Protein AF-A0A2V6PED9-F1 (afdb_monomer)

Structure (mmCIF, N/CA/C/O backbone):
data_AF-A0A2V6PED9-F1
#
_entry.id   AF-A0A2V6PED9-F1
#
loop_
_atom_site.group_PDB
_atom_site.id
_atom_site.type_symbol
_atom_site.label_atom_id
_atom_site.label_alt_id
_atom_site.label_comp_id
_atom_site.label_asym_id
_atom_site.label_entity_id
_atom_site.label_seq_id
_atom_site.pdbx_PDB_ins_code
_atom_site.Cartn_x
_atom_site.Cartn_y
_atom_site.Cartn_z
_atom_site.occupancy
_atom_site.B_iso_or_equiv
_atom_site.auth_seq_id
_atom_site.auth_comp_id
_atom_site.auth_asym_id
_atom_site.auth_atom_id
_atom_site.pdbx_PDB_model_num
ATOM 1 N N . GLY A 1 1 ? 6.987 4.899 0.260 1.00 88.75 1 GLY A N 1
ATOM 2 C CA . GLY A 1 1 ? 7.941 5.580 -0.628 1.00 88.75 1 GLY A CA 1
ATOM 3 C C . GLY A 1 1 ? 7.715 5.136 -2.055 1.00 88.75 1 GLY A C 1
ATOM 4 O O . GLY A 1 1 ? 7.189 4.051 -2.271 1.00 88.75 1 GLY A O 1
ATOM 5 N N . ALA A 1 2 ? 8.083 5.981 -3.008 1.00 95.75 2 ALA A N 1
ATOM 6 C CA . ALA A 1 2 ? 8.085 5.680 -4.433 1.00 95.75 2 ALA A CA 1
ATOM 7 C C . ALA A 1 2 ? 9.469 5.982 -5.006 1.00 95.75 2 ALA A C 1
ATOM 9 O O . ALA A 1 2 ? 10.040 7.041 -4.734 1.00 95.75 2 ALA A O 1
ATOM 10 N N . GLU A 1 3 ? 9.986 5.060 -5.799 1.00 98.38 3 GLU A N 1
ATOM 11 C CA . GLU A 1 3 ? 11.258 5.159 -6.501 1.00 98.38 3 GLU A CA 1
ATOM 12 C C . GLU A 1 3 ? 11.003 4.928 -7.986 1.00 98.38 3 GLU A C 1
ATOM 14 O O . GLU A 1 3 ? 10.316 3.978 -8.352 1.00 98.38 3 GLU A O 1
ATOM 19 N N . PHE A 1 4 ? 11.548 5.795 -8.831 1.00 98.38 4 PHE A N 1
ATOM 20 C CA . PHE A 1 4 ? 11.408 5.732 -10.282 1.00 98.38 4 PHE A CA 1
ATOM 21 C C . PHE A 1 4 ? 12.776 5.608 -10.934 1.00 98.38 4 PHE A C 1
ATOM 23 O O . PHE A 1 4 ? 13.740 6.236 -10.487 1.00 98.38 4 PHE A O 1
ATOM 30 N N . TYR A 1 5 ? 12.853 4.830 -12.006 1.00 98.44 5 TYR A N 1
ATOM 31 C CA . TYR A 1 5 ? 14.090 4.455 -12.675 1.00 98.44 5 TYR A CA 1
ATOM 32 C C . TYR A 1 5 ? 13.932 4.686 -14.172 1.00 98.44 5 TYR A C 1
ATOM 34 O O . TYR A 1 5 ? 13.102 4.043 -14.806 1.00 98.44 5 TYR A O 1
ATOM 42 N N . ASN A 1 6 ? 14.737 5.577 -14.741 1.00 97.56 6 ASN A N 1
ATOM 43 C CA . ASN A 1 6 ? 14.907 5.638 -16.187 1.00 97.56 6 ASN A CA 1
ATOM 44 C C . ASN A 1 6 ? 15.756 4.449 -16.646 1.00 97.56 6 ASN A C 1
ATOM 46 O O . ASN A 1 6 ? 16.820 4.196 -16.072 1.00 97.56 6 ASN A O 1
ATOM 50 N N . LEU A 1 7 ? 15.324 3.753 -17.695 1.00 97.88 7 LEU A N 1
ATOM 51 C CA . LEU A 1 7 ? 16.054 2.630 -18.271 1.00 97.88 7 LEU A CA 1
ATOM 52 C C . LEU A 1 7 ? 16.614 3.023 -19.641 1.00 97.88 7 LEU A C 1
ATOM 54 O O . LEU A 1 7 ? 16.045 3.800 -20.409 1.00 97.88 7 LEU A O 1
ATOM 58 N N . ASN A 1 8 ? 17.780 2.472 -19.962 1.00 96.62 8 ASN A N 1
ATOM 59 C CA . ASN A 1 8 ? 18.420 2.609 -21.273 1.00 96.62 8 ASN A CA 1
ATOM 60 C C . ASN A 1 8 ? 18.250 1.350 -22.141 1.00 96.62 8 ASN A C 1
ATOM 62 O O . ASN A 1 8 ? 18.868 1.242 -23.201 1.00 96.62 8 ASN A O 1
ATOM 66 N N . PHE A 1 9 ? 17.404 0.421 -21.703 1.00 97.38 9 PHE A N 1
ATOM 67 C CA . PHE A 1 9 ? 17.041 -0.815 -22.385 1.00 97.38 9 PHE A CA 1
ATOM 68 C C . PHE A 1 9 ? 15.525 -1.028 -22.294 1.00 97.38 9 PHE A C 1
ATOM 70 O O . PHE A 1 9 ? 14.852 -0.361 -21.512 1.00 97.38 9 PHE A O 1
ATOM 77 N N . GLY A 1 10 ? 14.996 -1.926 -23.124 1.00 96.94 10 GLY A N 1
ATOM 78 C CA . GLY A 1 10 ? 13.592 -2.327 -23.082 1.00 96.94 10 GLY A CA 1
ATOM 79 C C . GLY A 1 10 ? 13.408 -3.584 -22.230 1.00 96.94 10 GLY A C 1
ATOM 80 O O . GLY A 1 10 ? 13.786 -4.656 -22.711 1.00 96.94 10 GLY A O 1
ATOM 81 N N . PRO A 1 11 ? 12.908 -3.487 -20.984 1.00 97.12 11 PRO A N 1
ATOM 82 C CA . PRO A 1 11 ? 12.642 -4.661 -20.152 1.00 97.12 11 PRO A CA 1
ATOM 83 C C . PRO A 1 11 ? 11.571 -5.552 -20.793 1.00 97.12 11 PRO A C 1
ATOM 85 O O . PRO A 1 11 ? 10.556 -5.070 -21.292 1.00 97.12 11 PRO A O 1
ATOM 88 N N . SER A 1 12 ? 11.798 -6.864 -20.789 1.00 96.94 12 SER A N 1
ATOM 89 C CA . SER A 1 12 ? 10.797 -7.860 -21.204 1.00 96.94 12 SER A CA 1
ATOM 90 C C . SER A 1 12 ? 10.162 -8.566 -20.004 1.00 96.94 12 SER A C 1
ATOM 92 O O . SER A 1 12 ? 9.104 -9.176 -20.132 1.00 96.94 12 SER A O 1
ATOM 94 N N . VAL A 1 13 ? 10.806 -8.488 -18.839 1.00 97.75 13 VAL A N 1
ATOM 95 C CA . VAL A 1 13 ? 10.329 -9.027 -17.565 1.00 97.75 13 VAL A CA 1
ATOM 96 C C . VAL A 1 13 ? 10.862 -8.173 -16.412 1.00 97.75 13 VAL A C 1
ATOM 98 O O . VAL A 1 13 ? 11.945 -7.597 -16.499 1.00 97.75 13 VAL A O 1
ATOM 101 N N . LEU A 1 14 ? 10.148 -8.124 -15.283 1.00 96.75 14 LEU A N 1
ATOM 102 C CA . LEU A 1 14 ? 10.560 -7.353 -14.102 1.00 96.75 14 LEU A CA 1
ATOM 103 C C . LEU A 1 14 ? 11.926 -7.771 -13.533 1.00 96.75 14 LEU A C 1
ATOM 105 O O . LEU A 1 14 ? 12.573 -6.980 -12.851 1.00 96.75 14 LEU A O 1
ATOM 109 N N . ALA A 1 15 ? 12.372 -8.995 -13.823 1.00 96.50 15 ALA A N 1
ATOM 110 C CA . ALA A 1 15 ? 13.691 -9.497 -13.450 1.00 96.50 15 ALA A CA 1
ATOM 111 C C . ALA A 1 15 ? 14.847 -8.825 -14.219 1.00 96.50 15 ALA A C 1
ATOM 113 O O . ALA A 1 15 ? 15.986 -8.910 -13.765 1.00 96.50 15 ALA A O 1
ATOM 114 N N . ASP A 1 16 ? 14.571 -8.143 -15.337 1.00 97.81 16 ASP A N 1
ATOM 115 C CA . ASP A 1 16 ? 15.578 -7.384 -16.090 1.00 97.81 16 ASP A CA 1
ATOM 116 C C . ASP A 1 16 ? 15.972 -6.078 -15.373 1.00 97.81 16 ASP A C 1
ATOM 118 O O . ASP A 1 16 ? 17.020 -5.496 -15.655 1.00 97.81 16 ASP A O 1
ATOM 122 N N . VAL A 1 17 ? 15.130 -5.592 -14.454 1.00 98.25 17 VAL A N 1
ATOM 123 C CA . VAL A 1 17 ? 15.307 -4.307 -13.771 1.00 98.25 17 VAL A CA 1
ATOM 124 C C . VAL A 1 17 ? 16.097 -4.481 -12.472 1.00 98.25 17 VAL A C 1
ATOM 126 O O . VAL A 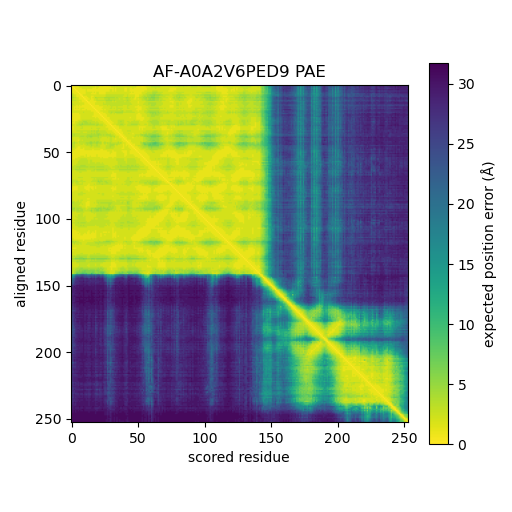1 17 ? 15.673 -5.174 -11.546 1.00 98.25 17 VAL A O 1
ATOM 129 N N . ASP A 1 18 ? 17.220 -3.770 -12.354 1.00 97.38 18 ASP A N 1
ATOM 130 C CA . ASP A 1 18 ? 17.993 -3.691 -11.112 1.00 97.38 18 ASP A CA 1
ATOM 131 C C . ASP A 1 18 ? 17.413 -2.638 -10.151 1.00 97.38 18 ASP A C 1
ATOM 133 O O . ASP A 1 18 ? 17.780 -1.463 -10.169 1.00 97.38 18 ASP A O 1
ATOM 137 N N . PHE A 1 19 ? 16.527 -3.076 -9.255 1.00 96.50 19 PHE A N 1
ATOM 138 C CA . PHE A 1 19 ? 15.965 -2.233 -8.191 1.00 96.50 19 PHE A CA 1
ATOM 139 C C . PHE A 1 19 ? 16.945 -1.922 -7.042 1.00 96.50 19 PHE A C 1
ATOM 141 O O . PHE A 1 19 ? 16.560 -1.254 -6.079 1.00 96.50 19 PHE A O 1
ATOM 148 N N . THR A 1 20 ? 18.192 -2.404 -7.104 1.00 96.25 20 THR A N 1
ATOM 149 C CA . THR A 1 20 ? 19.260 -2.033 -6.158 1.00 96.25 20 THR A CA 1
ATOM 150 C C . THR A 1 20 ? 20.092 -0.846 -6.644 1.00 96.25 20 THR A C 1
ATOM 152 O O . THR A 1 20 ? 20.792 -0.222 -5.843 1.00 96.25 20 THR A O 1
ATOM 155 N N . ALA A 1 21 ? 19.974 -0.487 -7.927 1.00 95.62 21 ALA A N 1
ATOM 156 C CA . ALA A 1 21 ? 20.564 0.722 -8.478 1.00 95.62 21 ALA A CA 1
ATOM 157 C C . ALA A 1 21 ? 19.976 1.988 -7.828 1.00 95.62 21 ALA A C 1
ATOM 159 O O . ALA A 1 21 ? 18.879 1.985 -7.264 1.00 95.62 21 ALA A O 1
ATOM 160 N N . ALA A 1 22 ? 20.702 3.103 -7.927 1.00 97.44 22 ALA A N 1
ATOM 161 C CA . ALA A 1 22 ? 20.193 4.387 -7.459 1.00 97.44 22 ALA A CA 1
ATOM 162 C C . ALA A 1 22 ? 18.975 4.817 -8.307 1.00 97.44 22 ALA A C 1
ATOM 164 O O . ALA A 1 22 ? 19.090 4.875 -9.536 1.00 97.44 22 ALA A O 1
ATOM 165 N N . PRO A 1 23 ? 17.822 5.139 -7.692 1.00 97.94 23 PRO A N 1
ATOM 166 C CA . PRO A 1 23 ? 16.657 5.606 -8.430 1.00 97.94 23 PRO A CA 1
ATOM 167 C C . PRO A 1 23 ? 16.910 6.983 -9.051 1.00 97.94 23 PRO A C 1
ATOM 169 O O . PRO A 1 23 ? 17.630 7.820 -8.508 1.00 97.94 23 PRO A O 1
ATOM 172 N N . THR A 1 24 ? 16.267 7.237 -10.189 1.00 97.88 24 THR A N 1
ATOM 173 C CA . THR A 1 24 ? 16.253 8.550 -10.851 1.00 97.88 24 THR A CA 1
ATOM 174 C C . THR A 1 24 ? 15.488 9.585 -10.025 1.00 97.88 24 THR A C 1
ATOM 176 O O . THR A 1 24 ? 15.891 10.744 -9.956 1.00 97.88 24 THR A O 1
ATOM 179 N N . LEU A 1 25 ? 14.392 9.170 -9.385 1.00 96.88 25 LEU A N 1
ATOM 180 C CA . LEU A 1 25 ? 13.605 10.002 -8.478 1.00 96.88 25 LEU A CA 1
ATOM 181 C C . LEU A 1 25 ? 13.126 9.165 -7.294 1.00 96.88 25 LEU A C 1
ATOM 183 O O . LEU A 1 25 ? 1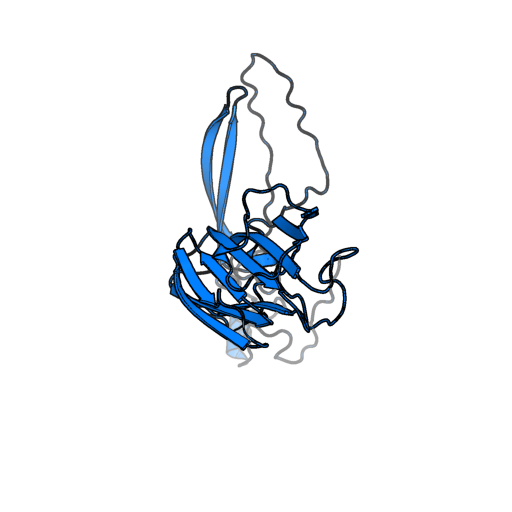2.541 8.103 -7.484 1.00 96.88 25 LEU A O 1
ATOM 187 N N . THR A 1 26 ? 13.291 9.693 -6.085 1.00 94.25 26 THR A N 1
ATOM 188 C CA . THR A 1 26 ? 12.640 9.178 -4.876 1.00 94.25 26 THR A CA 1
ATOM 189 C C . THR A 1 26 ? 11.663 10.220 -4.355 1.00 94.25 26 THR A C 1
ATOM 191 O O . THR A 1 26 ? 12.007 11.392 -4.208 1.00 94.25 26 THR A O 1
ATOM 194 N N . THR A 1 27 ? 10.435 9.803 -4.070 1.00 90.75 27 THR A N 1
ATOM 195 C CA . THR A 1 27 ? 9.375 10.668 -3.544 1.00 90.75 27 THR A CA 1
ATOM 196 C C . THR A 1 27 ? 8.382 9.856 -2.709 1.00 90.75 27 THR A C 1
ATOM 198 O O . THR A 1 27 ? 8.598 8.679 -2.413 1.00 90.75 27 THR A O 1
ATOM 201 N N . ASN A 1 28 ? 7.277 10.477 -2.308 1.00 85.62 28 ASN A N 1
ATOM 202 C CA . ASN A 1 28 ? 6.145 9.808 -1.688 1.00 85.62 28 ASN A CA 1
ATOM 203 C C . ASN A 1 28 ? 4.898 9.977 -2.550 1.00 85.62 28 ASN A C 1
ATOM 205 O O . ASN A 1 28 ? 4.636 11.055 -3.079 1.00 85.62 28 ASN A O 1
ATOM 209 N N . VAL A 1 29 ? 4.111 8.909 -2.638 1.00 85.62 29 VAL A N 1
ATOM 210 C CA . VAL A 1 29 ? 2.783 8.920 -3.249 1.00 85.62 29 VAL A CA 1
ATOM 211 C C . VAL A 1 29 ? 1.783 8.392 -2.236 1.00 85.62 29 VAL A C 1
ATOM 213 O O . VAL A 1 29 ? 2.096 7.488 -1.464 1.00 85.62 29 VAL A O 1
ATOM 216 N N . ALA A 1 30 ? 0.600 8.999 -2.206 1.00 79.56 30 ALA A N 1
ATOM 217 C CA . ALA A 1 30 ? -0.439 8.635 -1.249 1.00 79.56 30 ALA A CA 1
ATOM 218 C C . ALA A 1 30 ? -1.192 7.366 -1.677 1.00 79.56 30 ALA A C 1
ATOM 220 O O . ALA A 1 30 ? -1.639 6.599 -0.835 1.00 79.56 30 ALA A O 1
ATOM 221 N N . VAL A 1 31 ? -1.329 7.153 -2.986 1.00 87.12 31 VA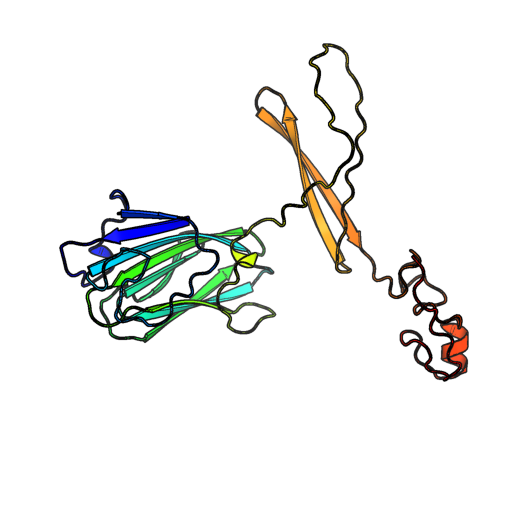L A N 1
ATOM 222 C CA . VAL A 1 31 ? -2.007 6.005 -3.596 1.00 87.12 31 VAL A CA 1
ATOM 223 C C . VAL A 1 31 ? -1.252 5.579 -4.850 1.00 87.12 31 VAL A C 1
ATOM 225 O O . VAL A 1 31 ? -0.607 6.408 -5.494 1.00 87.12 31 VAL A O 1
ATOM 228 N N . ILE A 1 32 ? -1.364 4.305 -5.220 1.00 96.56 32 ILE A N 1
ATOM 229 C CA . ILE A 1 32 ? -0.828 3.776 -6.481 1.00 96.56 32 ILE A CA 1
ATOM 230 C C . ILE A 1 32 ? -1.982 3.749 -7.485 1.00 96.56 32 ILE A C 1
ATOM 232 O O . ILE A 1 32 ? -2.636 2.730 -7.694 1.00 96.56 32 ILE A O 1
ATOM 236 N N . ASN A 1 33 ? -2.289 4.933 -8.011 1.00 96.00 33 ASN A N 1
ATOM 237 C CA . ASN A 1 33 ? -3.350 5.175 -8.983 1.00 96.00 33 ASN A CA 1
ATOM 238 C C . ASN A 1 33 ? -2.797 6.063 -10.100 1.00 96.00 33 ASN A C 1
ATOM 240 O O . ASN A 1 33 ? -3.048 7.268 -10.129 1.00 96.00 33 ASN A O 1
ATOM 244 N N . PHE A 1 34 ? -1.979 5.464 -10.961 1.00 96.00 34 PHE A N 1
ATOM 245 C CA . PHE A 1 34 ? -1.391 6.100 -12.131 1.00 96.00 34 PHE A CA 1
ATOM 246 C C . PHE A 1 34 ? -2.242 5.723 -13.346 1.00 96.00 34 PHE A C 1
ATOM 248 O O . PHE A 1 34 ? -2.093 4.613 -13.862 1.00 96.00 34 PHE A O 1
ATOM 255 N N . PRO A 1 35 ? -3.190 6.584 -13.765 1.00 94.44 35 PRO A N 1
ATOM 256 C CA . PRO A 1 35 ? -4.064 6.287 -14.893 1.00 94.44 35 PRO A CA 1
ATOM 257 C C . PRO A 1 35 ? -3.274 6.231 -16.204 1.00 94.44 35 PRO A C 1
ATOM 259 O O . PRO A 1 35 ? -2.168 6.762 -16.296 1.00 94.44 35 PRO A O 1
ATOM 262 N N . ARG A 1 36 ? -3.894 5.629 -17.226 1.00 96.31 36 ARG A N 1
ATOM 263 C CA . ARG A 1 36 ? -3.312 5.471 -18.562 1.00 96.31 36 ARG A CA 1
ATOM 264 C C . ARG A 1 36 ? -2.772 6.794 -19.107 1.00 96.31 36 ARG A C 1
ATOM 266 O O . ARG A 1 36 ? -3.495 7.792 -19.134 1.00 96.31 36 ARG A O 1
ATOM 273 N N . THR A 1 37 ? -1.533 6.778 -19.581 1.00 95.62 37 THR A N 1
ATOM 274 C CA . THR A 1 37 ? -0.857 7.931 -20.178 1.00 95.62 37 THR A CA 1
ATOM 275 C C . THR A 1 37 ? 0.066 7.487 -21.308 1.00 95.62 37 THR A C 1
ATOM 277 O O . THR A 1 37 ? 0.748 6.482 -21.182 1.00 95.62 37 THR A O 1
ATOM 280 N N . SER A 1 38 ? 0.126 8.270 -22.387 1.00 94.12 38 SER A N 1
ATOM 281 C CA . SER A 1 38 ? 1.144 8.137 -23.442 1.00 94.12 38 SER A CA 1
ATOM 282 C C . SER A 1 38 ? 2.340 9.081 -23.217 1.00 94.12 38 SER A C 1
ATOM 284 O O . SER A 1 38 ? 3.193 9.254 -24.085 1.00 94.12 38 SER A O 1
ATOM 286 N N . GLY A 1 39 ? 2.321 9.835 -22.115 1.00 94.38 39 GLY A N 1
ATOM 287 C CA . GLY A 1 39 ? 3.354 10.790 -21.721 1.00 94.38 39 GLY A CA 1
ATOM 288 C C . GLY A 1 39 ? 4.153 10.298 -20.519 1.00 94.38 39 GLY A C 1
ATOM 289 O O . GLY A 1 39 ? 3.987 9.172 -20.065 1.00 94.38 39 GLY A O 1
ATOM 290 N N . SER A 1 40 ? 4.999 11.166 -19.964 1.00 93.38 40 SER A N 1
ATOM 291 C CA . SER A 1 40 ? 5.825 10.837 -18.799 1.00 93.38 40 SER A CA 1
ATOM 292 C C . SER A 1 40 ? 5.001 10.312 -17.617 1.00 93.38 40 SER A C 1
ATOM 294 O O . SER A 1 40 ? 4.039 10.955 -17.191 1.00 93.38 40 SER A O 1
ATOM 296 N N . PHE A 1 41 ? 5.426 9.186 -17.043 1.00 92.69 41 PHE A N 1
ATOM 297 C CA . PHE A 1 41 ? 4.728 8.527 -15.930 1.00 92.69 41 PHE A CA 1
ATOM 298 C C . PHE A 1 41 ? 4.859 9.269 -14.590 1.00 92.69 41 PHE A C 1
ATOM 300 O O . PHE A 1 41 ? 3.987 9.201 -13.724 1.00 92.69 41 PHE A O 1
ATOM 307 N N . TRP A 1 42 ? 5.935 10.042 -14.431 1.00 91.94 42 TRP A N 1
ATOM 308 C CA . TRP A 1 42 ? 6.110 11.021 -13.359 1.00 91.94 42 TRP A CA 1
ATOM 309 C C . TRP A 1 42 ? 6.644 12.342 -13.934 1.00 91.94 42 TRP A C 1
ATOM 311 O O . TRP A 1 42 ? 7.174 12.358 -15.050 1.00 91.94 42 TRP A O 1
ATOM 321 N N . PRO A 1 43 ? 6.536 13.469 -13.203 1.00 91.19 43 PRO A N 1
ATOM 322 C CA . PRO A 1 43 ? 7.022 14.760 -13.686 1.00 91.19 43 PRO A CA 1
ATOM 323 C C . PRO A 1 43 ? 8.504 14.714 -14.090 1.00 91.19 43 PRO A C 1
ATOM 325 O O . PRO A 1 43 ? 9.375 14.484 -13.253 1.00 91.19 43 PRO A O 1
ATOM 328 N N . GLY A 1 44 ? 8.784 14.939 -15.378 1.00 89.44 44 GLY A N 1
ATOM 329 C CA . GLY A 1 44 ? 10.141 14.911 -15.940 1.00 89.44 44 GLY A CA 1
ATOM 330 C C . GLY A 1 44 ? 10.712 13.513 -16.220 1.00 89.44 44 GLY A C 1
ATOM 331 O O . GLY A 1 44 ? 11.885 13.412 -16.573 1.00 89.44 44 GLY A O 1
ATOM 332 N N . GLY A 1 45 ? 9.915 12.452 -16.060 1.00 93.06 45 GLY A N 1
ATOM 333 C CA . GLY A 1 45 ? 10.289 11.074 -16.388 1.00 93.06 45 GLY A CA 1
ATOM 334 C C . GLY A 1 45 ? 10.208 10.741 -17.877 1.00 93.06 45 GLY A C 1
ATOM 335 O O . GLY A 1 45 ? 9.728 11.538 -18.688 1.00 93.06 45 GLY A O 1
ATOM 336 N N . GLN A 1 46 ? 10.656 9.541 -18.237 1.00 94.81 46 GLN A N 1
ATOM 337 C CA . GLN A 1 46 ? 10.447 8.988 -19.578 1.00 94.81 46 GLN A CA 1
ATOM 338 C C . GLN A 1 46 ? 8.984 8.540 -19.770 1.00 94.81 46 GLN A C 1
ATOM 340 O O . GLN A 1 46 ? 8.279 8.273 -18.795 1.00 94.81 46 GLN A O 1
ATOM 345 N N . SER A 1 47 ? 8.520 8.514 -21.023 1.00 95.94 47 SER A N 1
ATOM 346 C CA . SER A 1 47 ? 7.229 7.919 -21.412 1.00 95.94 47 SER A CA 1
ATOM 347 C C . SER A 1 47 ? 7.306 6.402 -21.535 1.00 95.94 47 SER A C 1
ATOM 349 O O . SER A 1 47 ? 6.343 5.723 -21.227 1.00 95.94 47 SER A O 1
ATOM 351 N N . ASP A 1 48 ? 8.467 5.896 -21.943 1.00 97.25 48 ASP A N 1
ATOM 352 C CA . ASP A 1 48 ? 8.745 4.488 -22.201 1.00 97.25 48 ASP A CA 1
ATOM 353 C C . ASP A 1 48 ? 10.067 4.110 -21.530 1.00 97.25 48 ASP A C 1
ATOM 355 O O . ASP A 1 48 ? 10.903 4.984 -21.268 1.00 97.25 48 ASP A O 1
ATOM 359 N N . ARG A 1 49 ? 10.310 2.809 -21.338 1.00 97.75 49 ARG A N 1
ATOM 360 C CA . ARG A 1 49 ? 11.564 2.270 -20.780 1.00 97.75 49 ARG A CA 1
ATOM 361 C C . ARG A 1 49 ? 11.875 2.856 -19.415 1.00 97.75 49 ARG A C 1
ATOM 363 O O . ARG A 1 49 ? 12.926 3.453 -19.192 1.00 97.75 49 ARG A O 1
ATOM 370 N N . PHE A 1 50 ? 10.960 2.658 -18.486 1.00 98.44 50 PHE A N 1
ATOM 371 C CA . PHE A 1 50 ? 11.166 3.024 -17.099 1.00 98.44 50 PHE A CA 1
ATOM 372 C C . PHE A 1 50 ? 10.694 1.914 -16.168 1.00 98.44 50 PHE A C 1
ATOM 374 O O . PHE A 1 50 ? 9.991 0.992 -16.568 1.00 98.44 50 PHE A O 1
ATOM 381 N N . ALA A 1 51 ? 11.066 2.019 -14.899 1.00 98.69 51 ALA A N 1
ATOM 382 C CA . ALA A 1 51 ? 10.517 1.191 -13.841 1.00 98.69 51 ALA A CA 1
ATOM 383 C C . ALA A 1 51 ? 10.137 2.021 -12.619 1.00 98.69 51 ALA A C 1
ATOM 385 O O . ALA A 1 51 ? 10.615 3.142 -12.426 1.00 98.69 51 ALA A O 1
ATOM 386 N N . ALA A 1 52 ? 9.283 1.452 -11.776 1.00 98.56 52 ALA A N 1
ATOM 387 C CA . ALA A 1 52 ? 8.895 2.032 -10.505 1.00 98.56 52 ALA A CA 1
ATOM 388 C C . ALA A 1 52 ? 8.850 0.969 -9.402 1.00 98.56 52 ALA A C 1
ATOM 390 O O . ALA A 1 52 ? 8.419 -0.164 -9.623 1.00 98.56 52 ALA A O 1
ATOM 391 N N . ARG A 1 53 ? 9.275 1.353 -8.197 1.00 98.56 53 ARG A N 1
ATOM 392 C CA . ARG A 1 53 ? 9.112 0.573 -6.968 1.00 98.56 53 ARG A CA 1
ATOM 393 C C . ARG A 1 53 ? 8.351 1.396 -5.945 1.00 98.56 53 ARG A C 1
ATOM 395 O O . ARG A 1 53 ? 8.729 2.520 -5.621 1.00 98.56 53 ARG A O 1
ATOM 402 N N . PHE A 1 54 ? 7.293 0.813 -5.407 1.00 98.06 54 PHE A N 1
ATOM 403 C CA . PHE A 1 54 ? 6.496 1.386 -4.335 1.00 98.06 54 PHE A CA 1
ATOM 404 C C . PHE A 1 54 ? 6.653 0.511 -3.106 1.00 98.06 54 PHE A C 1
ATOM 406 O O . PHE A 1 54 ? 6.422 -0.691 -3.175 1.00 98.06 54 PHE A O 1
ATOM 413 N N . THR A 1 55 ? 7.034 1.109 -1.985 1.00 94.62 55 THR A N 1
ATOM 414 C CA . THR A 1 55 ? 7.191 0.413 -0.705 1.00 94.62 55 THR A CA 1
ATOM 415 C C . THR A 1 55 ? 6.371 1.097 0.372 1.00 94.62 55 THR A C 1
ATOM 417 O O . THR A 1 55 ? 6.193 2.320 0.372 1.00 94.62 55 THR A O 1
ATOM 420 N N . GLY A 1 56 ? 5.878 0.321 1.324 1.00 87.50 56 GLY A N 1
ATOM 421 C CA . GLY A 1 56 ? 5.151 0.859 2.458 1.00 87.50 56 GLY A CA 1
ATOM 422 C C . GLY A 1 56 ? 4.668 -0.232 3.390 1.00 87.50 56 GLY A C 1
ATOM 423 O O . GLY A 1 56 ? 5.173 -1.353 3.397 1.00 87.50 56 GLY A O 1
ATOM 424 N N . THR A 1 57 ? 3.663 0.115 4.173 1.00 82.38 57 THR A N 1
ATOM 425 C CA . THR A 1 57 ? 2.983 -0.807 5.071 1.00 82.38 57 THR A CA 1
ATOM 426 C C . THR A 1 57 ? 1.500 -0.658 4.814 1.00 82.38 57 THR A C 1
ATOM 428 O O . THR A 1 57 ? 0.985 0.447 4.948 1.00 82.38 57 THR A O 1
ATOM 431 N N . VAL A 1 58 ? 0.831 -1.737 4.416 1.00 86.62 58 VAL A N 1
ATOM 432 C CA . VAL A 1 58 ? -0.624 -1.764 4.269 1.00 86.62 58 VAL A CA 1
ATOM 433 C C . VAL A 1 58 ? -1.253 -2.261 5.570 1.00 86.62 58 VAL A C 1
ATOM 435 O O . VAL A 1 58 ? -0.752 -3.203 6.182 1.00 86.62 58 VAL A O 1
ATOM 438 N N . PHE A 1 59 ? -2.329 -1.619 6.018 1.00 82.12 59 PHE A N 1
ATOM 439 C CA . PHE A 1 59 ? -3.045 -2.001 7.232 1.00 82.12 59 PHE A CA 1
ATOM 440 C C . PHE A 1 59 ? -4.308 -2.801 6.902 1.00 82.12 59 PHE A C 1
ATOM 442 O O . PHE A 1 59 ? -5.265 -2.242 6.367 1.00 82.12 59 PHE A O 1
ATOM 449 N N . ALA A 1 60 ? -4.330 -4.088 7.246 1.00 80.94 60 ALA A N 1
ATOM 450 C CA . ALA A 1 60 ? -5.502 -4.952 7.143 1.00 80.94 60 ALA A CA 1
ATOM 451 C C . ALA A 1 60 ? -6.472 -4.675 8.316 1.00 80.94 60 ALA A C 1
ATOM 453 O O . ALA A 1 60 ? -6.092 -4.889 9.469 1.00 80.94 60 ALA A O 1
ATOM 454 N N . PRO A 1 61 ? -7.724 -4.221 8.079 1.00 76.88 61 PRO A N 1
ATOM 455 C CA . PRO A 1 61 ? -8.651 -3.865 9.165 1.00 76.88 61 PRO A CA 1
ATOM 456 C C . PRO A 1 61 ? -9.127 -5.042 10.024 1.00 76.88 61 PRO A C 1
ATOM 458 O O . PRO A 1 61 ? -9.601 -4.846 11.139 1.00 76.88 61 PRO A O 1
ATOM 461 N N . SER A 1 62 ? -9.064 -6.257 9.484 1.00 76.62 62 SER A N 1
ATOM 462 C CA . SER A 1 62 ? -9.496 -7.485 10.152 1.00 76.62 62 SER A CA 1
ATOM 463 C C . SER A 1 62 ? -8.757 -8.692 9.589 1.00 76.62 62 SER A C 1
ATOM 465 O O . SER A 1 62 ? -8.275 -8.652 8.452 1.00 76.62 62 SER A O 1
ATOM 467 N N . ASP A 1 63 ? -8.707 -9.770 10.367 1.00 77.12 63 ASP A N 1
ATOM 468 C CA . ASP A 1 63 ? -8.243 -11.067 9.891 1.00 77.12 63 ASP A CA 1
ATOM 469 C C . ASP A 1 63 ? -9.088 -11.522 8.698 1.00 77.12 63 ASP A C 1
ATOM 471 O O . ASP A 1 63 ? -10.320 -11.438 8.710 1.00 77.12 63 ASP A O 1
ATOM 475 N N . GLY A 1 64 ? -8.441 -12.081 7.682 1.00 84.00 64 GLY A N 1
ATOM 476 C CA . GLY A 1 64 ? -9.153 -12.812 6.650 1.00 84.00 64 GLY A CA 1
ATOM 477 C C . GLY A 1 64 ? -8.460 -12.834 5.305 1.00 84.00 64 GLY A C 1
ATOM 478 O O . GLY A 1 64 ? -7.255 -12.640 5.167 1.00 84.00 64 GLY A O 1
ATOM 479 N N . ARG A 1 65 ? -9.264 -13.141 4.290 1.00 94.62 65 ARG A N 1
ATOM 480 C CA . ARG A 1 65 ? -8.805 -13.328 2.919 1.00 94.62 65 ARG A CA 1
ATOM 481 C C . ARG A 1 65 ? -8.879 -12.014 2.155 1.00 94.62 65 ARG A C 1
ATOM 483 O O . ARG A 1 65 ? -9.975 -11.505 1.927 1.00 94.62 65 ARG A O 1
ATOM 490 N N . TYR A 1 66 ? -7.727 -11.532 1.707 1.00 96.69 66 TYR A N 1
ATOM 491 C CA . TYR A 1 66 ? -7.594 -10.337 0.881 1.00 96.69 66 TYR A CA 1
ATOM 492 C C . TYR A 1 66 ? -7.198 -10.731 -0.534 1.00 96.69 66 TYR A C 1
ATO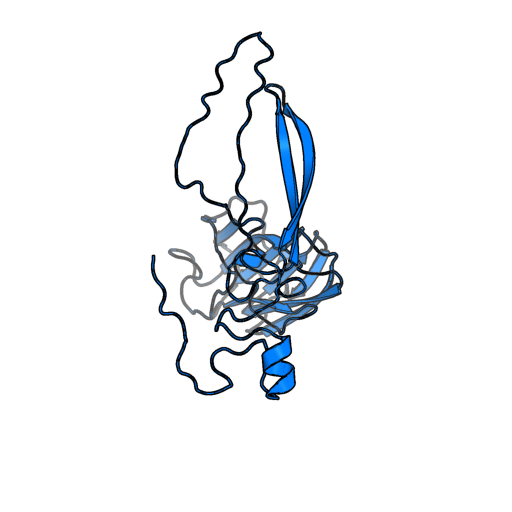M 494 O O . TYR A 1 66 ? -6.371 -11.620 -0.726 1.00 96.69 66 TYR A O 1
ATOM 502 N N . THR A 1 67 ? -7.788 -10.076 -1.530 1.00 98.75 67 THR A N 1
ATOM 503 C CA . THR A 1 67 ? -7.347 -10.192 -2.927 1.00 98.75 67 THR A CA 1
ATOM 504 C C . THR A 1 67 ? -6.790 -8.854 -3.364 1.00 98.75 67 THR A C 1
ATOM 506 O O . THR A 1 67 ? -7.483 -7.843 -3.260 1.00 98.75 67 THR A O 1
ATOM 509 N N . PHE A 1 68 ? -5.545 -8.861 -3.823 1.00 98.75 68 PHE A N 1
ATOM 510 C CA . PHE A 1 68 ? -4.869 -7.717 -4.416 1.00 98.75 68 PHE A CA 1
ATOM 511 C C . PHE A 1 68 ? -4.959 -7.818 -5.935 1.00 98.75 68 PHE A C 1
ATOM 513 O O . PHE A 1 68 ? -4.957 -8.916 -6.490 1.00 98.75 68 PHE A O 1
ATOM 520 N N . PHE A 1 69 ? -5.040 -6.669 -6.593 1.00 98.69 69 PHE A N 1
ATOM 521 C CA . PHE A 1 69 ? -5.126 -6.534 -8.040 1.00 98.69 69 PHE A CA 1
ATOM 522 C C . PHE A 1 69 ? -4.085 -5.518 -8.507 1.00 98.69 69 PHE A C 1
ATOM 524 O O . PHE A 1 69 ? -3.894 -4.493 -7.845 1.00 98.69 69 PHE A O 1
ATOM 531 N N . SER A 1 70 ? -3.470 -5.778 -9.656 1.00 98.12 70 SER A N 1
ATOM 532 C CA . SER A 1 70 ? -2.645 -4.817 -10.383 1.00 98.12 70 SER A CA 1
ATOM 533 C C . SER A 1 70 ? -3.209 -4.682 -11.785 1.00 98.12 70 SER A C 1
ATOM 535 O O . SER A 1 70 ? -3.302 -5.683 -12.488 1.00 98.12 70 SER A O 1
ATOM 537 N N . ALA A 1 71 ? -3.603 -3.472 -12.172 1.00 98.00 71 ALA A N 1
ATOM 538 C CA . ALA A 1 71 ? -3.878 -3.144 -13.562 1.00 98.00 71 ALA A CA 1
ATOM 539 C C . ALA A 1 71 ? -2.671 -2.401 -14.134 1.00 98.00 71 ALA A C 1
ATOM 541 O O . ALA A 1 71 ? -2.374 -1.295 -13.669 1.00 98.00 71 ALA A O 1
ATOM 542 N N . SER A 1 72 ? -1.988 -3.006 -15.103 1.00 97.69 72 SER A N 1
ATOM 543 C CA . SER A 1 72 ? -0.786 -2.458 -15.732 1.00 97.69 72 SER A CA 1
ATOM 544 C C . SER A 1 72 ? -0.781 -2.645 -17.247 1.00 97.69 72 SER A C 1
ATOM 546 O O . SER A 1 72 ? -1.444 -3.535 -17.779 1.00 97.69 72 SER A O 1
ATOM 548 N N . ASP A 1 73 ? -0.081 -1.750 -17.936 1.00 94.50 73 ASP A N 1
ATOM 549 C CA . ASP A 1 73 ? 0.398 -1.927 -19.309 1.00 94.50 73 ASP A CA 1
ATOM 550 C C . ASP A 1 73 ? 1.908 -2.087 -19.154 1.00 94.50 73 ASP A C 1
ATOM 552 O O . ASP A 1 73 ? 2.522 -1.309 -18.425 1.00 94.50 73 ASP A O 1
ATOM 556 N N . ASP A 1 74 ? 2.415 -3.203 -19.668 1.00 97.25 74 ASP A N 1
ATOM 557 C CA . ASP A 1 74 ? 3.590 -3.945 -19.211 1.00 97.25 74 ASP A CA 1
ATOM 558 C C . ASP A 1 74 ? 3.530 -4.480 -17.762 1.00 97.25 74 ASP A C 1
ATOM 560 O O . ASP A 1 74 ? 2.467 -4.568 -17.138 1.00 97.25 74 ASP A O 1
ATOM 564 N N . GLY A 1 75 ? 4.665 -4.972 -17.254 1.00 97.38 75 GLY A N 1
ATOM 565 C CA . GLY A 1 75 ? 4.695 -5.939 -16.162 1.00 97.38 75 GLY A CA 1
ATOM 566 C C . GLY A 1 75 ? 4.693 -5.338 -14.755 1.00 97.38 75 GLY A C 1
ATOM 567 O O . GLY A 1 75 ? 5.441 -4.403 -14.448 1.00 97.38 75 GLY A O 1
ATOM 568 N N . ALA A 1 76 ? 3.928 -5.953 -13.849 1.00 98.44 76 ALA A N 1
ATOM 569 C CA . ALA A 1 76 ? 3.839 -5.600 -12.434 1.00 98.44 76 ALA A CA 1
ATOM 570 C C . ALA A 1 76 ? 3.904 -6.820 -11.491 1.00 98.44 76 ALA A C 1
ATOM 572 O O . ALA A 1 76 ? 3.404 -7.906 -11.771 1.00 98.44 76 ALA A O 1
ATOM 573 N N . LEU A 1 77 ? 4.490 -6.636 -10.306 1.00 98.75 77 LEU A N 1
ATOM 574 C CA . LEU A 1 77 ? 4.481 -7.623 -9.219 1.00 98.75 77 LEU A CA 1
ATOM 575 C C . LEU A 1 77 ? 4.039 -6.947 -7.926 1.00 98.75 77 LEU A C 1
ATOM 577 O O . LEU A 1 77 ? 4.552 -5.879 -7.593 1.00 98.75 77 LEU A O 1
ATOM 581 N N . VAL A 1 78 ? 3.145 -7.589 -7.171 1.00 98.81 78 VAL A N 1
ATOM 582 C CA . VAL A 1 78 ? 2.707 -7.117 -5.846 1.00 98.81 78 VAL A CA 1
ATOM 583 C C . VAL A 1 78 ? 3.118 -8.125 -4.784 1.00 98.81 78 VAL A C 1
ATOM 585 O O . VAL A 1 78 ? 2.770 -9.305 -4.876 1.00 98.81 78 VAL A O 1
ATOM 588 N N . TYR A 1 79 ? 3.807 -7.644 -3.754 1.00 98.75 79 TYR A N 1
ATOM 589 C CA . TYR A 1 79 ? 4.257 -8.421 -2.610 1.00 98.75 79 TYR A CA 1
ATOM 590 C C . TYR A 1 79 ? 3.618 -7.917 -1.318 1.00 98.75 79 TYR A C 1
ATOM 592 O O . TYR A 1 79 ? 3.556 -6.709 -1.077 1.00 98.75 79 TYR A O 1
ATOM 600 N N . ILE A 1 80 ? 3.213 -8.856 -0.464 1.00 98.38 80 ILE A N 1
ATOM 601 C CA . ILE A 1 80 ? 2.710 -8.606 0.890 1.00 98.38 80 ILE A CA 1
ATOM 602 C C . ILE A 1 80 ? 3.501 -9.492 1.849 1.00 98.38 80 ILE A C 1
ATOM 604 O O . ILE A 1 80 ? 3.664 -10.679 1.582 1.00 98.38 80 ILE A O 1
ATOM 608 N N . ASP A 1 81 ? 4.056 -8.925 2.919 1.00 93.12 81 ASP A N 1
ATOM 609 C CA . ASP A 1 81 ? 4.955 -9.621 3.856 1.00 93.12 81 ASP A CA 1
ATOM 610 C C . ASP A 1 81 ? 6.147 -10.310 3.156 1.00 93.12 81 ASP A C 1
ATOM 612 O O . ASP A 1 81 ? 6.636 -11.358 3.577 1.00 93.12 81 ASP A O 1
ATOM 616 N N . GLY A 1 82 ? 6.599 -9.739 2.034 1.00 96.31 82 GLY A N 1
ATOM 617 C CA . GLY A 1 82 ? 7.639 -10.318 1.176 1.00 96.31 82 GLY A CA 1
ATOM 618 C C . GLY A 1 82 ? 7.188 -11.519 0.332 1.00 96.31 82 GLY A C 1
ATOM 619 O O . GLY A 1 82 ? 7.980 -12.034 -0.455 1.00 96.31 82 GLY A O 1
ATOM 620 N N . GLN A 1 83 ? 5.932 -11.960 0.444 1.00 98.31 83 GLN A N 1
ATOM 621 C CA . GLN A 1 83 ? 5.352 -13.009 -0.395 1.00 98.31 83 GLN A CA 1
ATOM 622 C C . GLN A 1 83 ? 4.800 -12.413 -1.687 1.00 98.31 83 GLN A C 1
ATOM 624 O O . GLN A 1 83 ? 4.076 -11.422 -1.650 1.00 98.31 83 GLN A O 1
ATOM 629 N N . LEU A 1 84 ? 5.115 -13.025 -2.830 1.00 98.56 84 LEU A N 1
ATOM 630 C CA . LEU A 1 84 ? 4.548 -12.629 -4.118 1.00 98.56 84 LEU A CA 1
ATOM 631 C C . LEU A 1 84 ? 3.063 -13.012 -4.171 1.00 98.56 84 LEU A C 1
ATOM 633 O O . LEU A 1 84 ? 2.735 -14.196 -4.139 1.00 98.56 84 LEU A O 1
ATOM 637 N N . VAL A 1 85 ? 2.185 -12.013 -4.263 1.00 98.69 85 VAL A N 1
ATOM 638 C CA . VAL A 1 85 ? 0.727 -12.196 -4.288 1.00 98.69 85 VAL A CA 1
ATOM 639 C C . VAL A 1 85 ? 0.177 -12.039 -5.701 1.00 98.69 85 VAL A C 1
ATOM 641 O O . VAL A 1 85 ? -0.556 -12.910 -6.153 1.00 98.69 85 VAL A O 1
ATOM 644 N N . VAL A 1 86 ? 0.541 -10.970 -6.415 1.00 98.75 86 VAL A N 1
ATOM 645 C CA . VAL A 1 86 ? 0.146 -10.763 -7.821 1.00 98.75 86 VAL A CA 1
ATOM 646 C C . VAL A 1 86 ? 1.369 -10.968 -8.699 1.00 98.75 86 VAL A C 1
ATOM 648 O O . VAL A 1 86 ? 2.347 -10.237 -8.545 1.00 98.75 86 VAL A O 1
ATOM 651 N N . ASN A 1 87 ? 1.309 -11.956 -9.593 1.00 98.06 87 ASN A N 1
ATOM 652 C CA . ASN A 1 87 ? 2.386 -12.282 -10.521 1.00 98.06 87 ASN A CA 1
ATOM 653 C C . ASN A 1 87 ? 1.989 -11.926 -11.959 1.00 98.06 87 ASN A C 1
ATOM 655 O O . ASN A 1 87 ? 1.325 -12.727 -12.612 1.00 98.06 87 ASN A O 1
ATOM 659 N N . ASP A 1 88 ? 2.399 -10.744 -12.413 1.00 97.00 88 ASP A N 1
ATOM 660 C CA . ASP A 1 88 ? 2.151 -10.218 -13.762 1.00 97.00 88 ASP A CA 1
ATOM 661 C C . ASP A 1 88 ? 3.434 -9.590 -14.327 1.00 97.00 88 ASP A C 1
ATOM 663 O O . ASP A 1 88 ? 3.444 -8.507 -14.889 1.00 97.00 88 ASP A O 1
ATOM 667 N N . GLY A 1 89 ? 4.585 -10.208 -14.043 1.00 96.31 89 GLY A N 1
ATOM 668 C CA . GLY A 1 89 ? 5.889 -9.572 -14.241 1.00 96.31 89 GLY A CA 1
ATOM 669 C C . GLY A 1 89 ? 6.435 -9.602 -15.669 1.00 96.31 89 GLY A C 1
ATOM 670 O O . GLY A 1 89 ? 7.568 -9.164 -15.854 1.00 96.31 89 GLY A O 1
ATOM 671 N N . GLU A 1 90 ? 5.711 -10.157 -16.639 1.00 97.31 90 GLU A N 1
ATOM 672 C CA . GLU A 1 90 ? 6.127 -10.247 -18.048 1.00 97.31 90 GLU A CA 1
ATOM 673 C C . GLU A 1 90 ? 5.658 -9.016 -18.841 1.00 97.31 90 GLU A C 1
ATOM 675 O O . GLU A 1 90 ? 4.765 -8.300 -18.411 1.00 97.31 90 GLU A O 1
ATOM 680 N N . ASN A 1 91 ? 6.264 -8.743 -19.996 1.00 96.44 91 ASN A N 1
ATOM 681 C CA . ASN A 1 91 ? 5.792 -7.695 -20.903 1.00 96.44 91 ASN A CA 1
ATOM 682 C C . ASN A 1 91 ? 4.450 -8.103 -21.535 1.00 96.44 91 ASN A C 1
ATOM 684 O O . ASN A 1 91 ? 4.326 -9.202 -22.086 1.00 96.44 91 ASN A O 1
ATOM 688 N N . HIS A 1 92 ? 3.456 -7.221 -21.464 1.00 95.88 92 HIS A N 1
ATOM 689 C CA . HIS A 1 92 ? 2.120 -7.451 -22.000 1.00 95.88 92 HIS A CA 1
ATOM 690 C C . HIS A 1 92 ? 1.384 -6.125 -22.207 1.00 95.88 92 HIS A C 1
ATOM 692 O O . HIS A 1 92 ? 1.662 -5.137 -21.544 1.00 95.88 92 HIS A O 1
ATOM 698 N N . GLY A 1 93 ? 0.378 -6.118 -23.084 1.00 95.25 93 GLY A N 1
ATOM 699 C CA . GLY A 1 93 ? -0.515 -4.962 -23.203 1.00 95.25 93 GLY A CA 1
ATOM 700 C C . GLY A 1 93 ? -1.385 -4.762 -21.954 1.00 95.25 93 GLY A C 1
ATOM 701 O O . GLY A 1 93 ? -1.480 -5.659 -21.117 1.00 95.25 93 GLY A O 1
ATOM 702 N N . THR A 1 94 ? -2.099 -3.634 -21.874 1.00 94.81 94 THR A N 1
ATOM 703 C CA . THR A 1 94 ? -2.970 -3.303 -20.731 1.00 94.81 94 THR A CA 1
ATOM 704 C C . THR A 1 94 ? -3.833 -4.488 -20.262 1.00 94.81 94 THR A C 1
ATOM 706 O O . THR A 1 94 ? -4.700 -4.972 -20.999 1.00 94.81 94 THR A O 1
ATOM 709 N N . GLY A 1 95 ? -3.661 -4.895 -19.007 1.00 95.94 95 GLY A N 1
ATOM 710 C CA . GLY A 1 95 ? -4.377 -6.001 -18.379 1.00 95.94 95 GLY A CA 1
ATOM 711 C C . GLY A 1 95 ? -4.597 -5.773 -16.888 1.00 95.94 95 GLY A C 1
ATOM 712 O O . GLY A 1 95 ? -4.166 -4.768 -16.328 1.00 95.94 95 GLY A O 1
ATOM 713 N N . GLU A 1 96 ? -5.314 -6.695 -16.247 1.00 98.00 96 GLU A N 1
ATOM 714 C CA . GLU A 1 96 ? -5.411 -6.747 -14.790 1.00 98.00 96 GLU A CA 1
ATOM 715 C C . GLU A 1 96 ? -5.150 -8.169 -14.300 1.00 98.00 96 GLU A C 1
ATOM 717 O O . GLU A 1 96 ? -5.878 -9.103 -14.651 1.00 98.00 96 GLU A O 1
ATOM 722 N N . ALA A 1 97 ? -4.151 -8.309 -13.436 1.00 98.56 97 ALA A N 1
ATOM 723 C CA . ALA A 1 97 ? -3.871 -9.526 -12.697 1.00 98.56 97 ALA A CA 1
ATOM 724 C C . ALA A 1 97 ? -4.315 -9.398 -11.240 1.00 98.56 97 ALA A C 1
ATOM 726 O O . ALA A 1 97 ? -4.490 -8.306 -10.691 1.00 98.56 97 ALA A O 1
ATOM 727 N N . SER A 1 98 ? -4.494 -10.542 -10.584 1.00 98.75 98 SER A N 1
ATOM 728 C CA . SER A 1 98 ? -4.864 -10.585 -9.174 1.00 98.75 98 SER A CA 1
ATOM 729 C C . SER A 1 98 ? -4.296 -11.801 -8.467 1.00 98.75 98 SER A C 1
ATOM 731 O O . SER A 1 98 ? -3.913 -12.788 -9.094 1.00 98.75 98 SER A O 1
ATOM 733 N N . GLY A 1 99 ? -4.277 -11.728 -7.144 1.00 98.50 99 GLY A N 1
ATOM 734 C CA . GLY A 1 99 ? -3.904 -12.839 -6.293 1.00 98.50 99 GLY A CA 1
ATOM 735 C C . GLY A 1 99 ? -4.381 -12.634 -4.870 1.00 98.50 99 GLY A C 1
ATOM 736 O O . GLY A 1 99 ? -4.732 -11.528 -4.453 1.00 98.50 99 GLY A O 1
ATOM 737 N N . THR A 1 100 ? -4.439 -13.730 -4.126 1.00 98.50 100 THR A N 1
ATOM 738 C CA . THR A 1 100 ? -5.106 -13.785 -2.829 1.00 98.50 100 THR A CA 1
ATOM 739 C C . THR A 1 100 ? -4.140 -14.228 -1.740 1.00 98.50 100 THR A C 1
ATOM 741 O O . THR A 1 100 ? -3.377 -15.170 -1.933 1.00 98.50 100 THR A O 1
ATOM 744 N N . ILE A 1 101 ? -4.225 -13.589 -0.573 1.00 98.12 101 ILE A N 1
ATOM 745 C CA . ILE A 1 101 ? -3.434 -13.905 0.620 1.00 98.12 101 ILE A CA 1
ATOM 746 C C . ILE A 1 101 ? -4.322 -13.855 1.874 1.00 98.12 101 ILE A C 1
ATOM 748 O O . ILE A 1 101 ? -5.319 -13.128 1.921 1.00 98.12 101 ILE A O 1
ATOM 752 N N . LEU A 1 102 ? -3.995 -14.669 2.879 1.00 95.88 102 LEU A N 1
ATOM 753 C CA . LEU A 1 102 ? -4.583 -14.565 4.215 1.00 95.88 102 LEU A CA 1
ATOM 754 C C . LEU A 1 102 ? -3.741 -13.599 5.046 1.00 95.88 102 LEU A C 1
ATOM 756 O O . LEU A 1 102 ? -2.546 -13.827 5.199 1.00 95.88 102 LEU A O 1
ATOM 760 N N . LEU A 1 103 ? -4.369 -12.558 5.586 1.00 85.94 103 LEU A N 1
ATOM 761 C CA . LEU A 1 103 ? -3.727 -11.582 6.463 1.00 85.94 103 LEU A CA 1
ATOM 762 C C . LEU A 1 103 ? -4.368 -11.635 7.848 1.00 85.94 103 LEU A C 1
ATOM 764 O O . LEU A 1 103 ? -5.582 -11.815 7.967 1.00 85.94 103 LEU A O 1
ATOM 768 N N . SER A 1 104 ? -3.553 -11.463 8.883 1.00 80.62 104 SER A N 1
ATOM 769 C CA . SER A 1 104 ? -4.029 -11.030 10.198 1.00 80.62 104 SER A CA 1
ATOM 770 C C . SER A 1 104 ? -4.440 -9.556 10.143 1.00 80.62 104 SER A C 1
ATOM 772 O O . SER A 1 104 ? -4.015 -8.819 9.262 1.00 80.62 104 SER A O 1
ATOM 774 N N . ALA A 1 105 ? -5.243 -9.087 11.087 1.00 77.31 105 ALA A N 1
ATOM 775 C CA . ALA A 1 105 ? -5.460 -7.668 11.293 1.00 77.31 105 ALA A CA 1
ATOM 776 C C . ALA A 1 105 ? -4.132 -7.001 11.675 1.00 77.31 105 ALA A C 1
ATOM 778 O O . ALA A 1 105 ? -3.359 -7.547 12.468 1.00 77.31 105 ALA A O 1
ATOM 779 N N . GLY A 1 106 ? -3.883 -5.803 11.151 1.00 71.44 106 GLY A N 1
ATOM 780 C CA . GLY A 1 106 ? -2.686 -5.036 11.474 1.00 71.44 106 GLY A CA 1
ATOM 781 C C . GLY A 1 106 ? -1.814 -4.692 10.272 1.00 71.44 106 GLY A C 1
ATOM 782 O O . GLY A 1 106 ? -2.272 -4.605 9.136 1.00 71.44 106 GLY A O 1
ATOM 783 N N . ALA A 1 107 ? -0.550 -4.403 10.563 1.00 78.19 107 ALA A N 1
ATOM 784 C CA . ALA A 1 107 ? 0.422 -3.869 9.622 1.00 78.19 107 ALA A CA 1
ATOM 785 C C . ALA A 1 107 ? 1.150 -4.976 8.848 1.00 78.19 107 ALA A C 1
ATOM 787 O O . ALA A 1 107 ? 1.763 -5.852 9.453 1.00 78.19 107 ALA A O 1
ATOM 788 N N . HIS A 1 108 ? 1.168 -4.851 7.523 1.00 84.56 108 HIS A N 1
ATOM 789 C CA . HIS A 1 108 ? 1.832 -5.774 6.608 1.00 84.56 108 HIS A CA 1
ATOM 790 C C . HIS A 1 108 ? 2.777 -5.010 5.677 1.00 84.56 108 HIS A C 1
ATOM 792 O O . HIS A 1 108 ? 2.331 -4.072 5.003 1.00 84.56 108 HIS A O 1
ATOM 798 N N . PRO A 1 109 ? 4.083 -5.341 5.619 1.00 90.88 109 PRO A N 1
ATOM 799 C CA . PRO A 1 109 ? 4.965 -4.835 4.579 1.00 90.88 109 PRO A CA 1
ATOM 800 C C . PRO A 1 109 ? 4.360 -5.004 3.187 1.00 90.88 109 PRO A C 1
ATOM 802 O O . PRO A 1 109 ? 3.926 -6.086 2.804 1.00 90.88 109 PRO A O 1
ATOM 805 N N . PHE A 1 110 ? 4.349 -3.914 2.432 1.00 96.81 110 PHE A N 1
ATOM 806 C CA . PHE A 1 110 ? 3.827 -3.855 1.078 1.00 96.81 110 PHE A CA 1
ATOM 807 C C . PHE A 1 110 ? 4.940 -3.439 0.124 1.00 96.81 110 PHE A C 1
ATOM 809 O O . PHE A 1 110 ? 5.666 -2.472 0.383 1.00 96.81 110 PHE A O 1
ATOM 816 N N . GLU A 1 111 ? 5.014 -4.117 -1.015 1.00 98.31 111 GLU A N 1
ATOM 817 C CA . GLU A 1 111 ? 5.851 -3.710 -2.133 1.00 98.31 111 GLU A CA 1
ATOM 818 C C . GLU A 1 111 ? 5.116 -3.929 -3.459 1.00 98.31 111 GLU A C 1
ATOM 820 O O . GLU A 1 111 ? 4.438 -4.932 -3.661 1.00 98.31 111 GLU A O 1
ATOM 825 N N . THR A 1 112 ? 5.254 -2.996 -4.394 1.00 98.56 112 THR A N 1
ATOM 826 C CA . THR A 1 112 ? 4.894 -3.214 -5.797 1.00 98.56 112 THR A CA 1
ATOM 827 C C . THR A 1 112 ? 6.043 -2.780 -6.681 1.00 98.56 112 THR A C 1
ATOM 829 O O . THR A 1 112 ? 6.613 -1.707 -6.479 1.00 98.56 112 THR A O 1
ATOM 832 N N . ARG A 1 113 ? 6.378 -3.615 -7.660 1.00 98.69 113 ARG A N 1
ATOM 833 C CA . ARG A 1 113 ? 7.347 -3.318 -8.716 1.00 98.69 113 ARG A CA 1
ATOM 834 C C . ARG A 1 113 ? 6.613 -3.259 -10.043 1.00 98.69 113 ARG A C 1
ATOM 836 O O . ARG A 1 113 ? 5.673 -4.021 -10.240 1.00 98.69 113 ARG A O 1
ATOM 843 N N . PHE A 1 114 ? 7.041 -2.365 -10.917 1.00 98.62 114 PHE A N 1
ATOM 844 C CA . PHE A 1 114 ? 6.428 -2.118 -12.217 1.00 98.62 114 PHE A CA 1
ATOM 845 C C . PHE A 1 114 ? 7.500 -1.722 -13.235 1.00 98.62 114 PHE A C 1
ATOM 847 O O . PHE A 1 114 ? 8.463 -1.048 -12.854 1.00 98.62 114 PHE A O 1
ATOM 854 N N . PHE A 1 115 ? 7.337 -2.105 -14.500 1.00 98.56 115 PHE A N 1
ATOM 855 C CA . PHE A 1 115 ? 8.062 -1.495 -15.613 1.00 98.56 115 PHE A CA 1
ATOM 856 C C . PHE A 1 115 ? 7.128 -1.161 -16.768 1.00 98.56 115 PHE A C 1
ATOM 858 O O . PHE A 1 115 ? 6.140 -1.847 -16.982 1.00 98.56 115 PHE A O 1
ATOM 865 N N . GLU A 1 116 ? 7.542 -0.164 -17.538 1.00 98.25 116 GLU A N 1
ATOM 866 C CA . GLU A 1 116 ? 7.025 0.163 -18.861 1.00 98.25 116 GLU A CA 1
ATOM 867 C C . GLU A 1 116 ? 8.172 0.016 -19.865 1.00 98.25 116 GLU A C 1
ATOM 869 O O . GLU A 1 116 ? 9.253 0.586 -19.676 1.00 98.25 116 GLU A O 1
ATOM 874 N N . ASN A 1 117 ? 7.965 -0.742 -20.932 1.00 97.56 117 ASN A N 1
ATOM 875 C CA . ASN A 1 117 ? 8.904 -0.921 -22.033 1.00 97.56 117 ASN A CA 1
ATOM 876 C C . ASN A 1 117 ? 8.552 0.004 -23.196 1.00 97.56 117 ASN A C 1
ATOM 878 O O . ASN A 1 117 ? 9.436 0.723 -23.675 1.00 97.56 117 ASN A O 1
ATOM 882 N N . GLY A 1 118 ? 7.289 0.017 -23.621 1.00 95.25 118 GLY A N 1
ATOM 883 C CA . GLY A 1 118 ? 6.802 1.083 -24.477 1.00 95.25 118 GLY A CA 1
ATOM 884 C C . GLY A 1 118 ? 5.354 0.969 -24.932 1.00 95.25 118 GLY A C 1
ATOM 885 O O . GLY A 1 118 ? 4.809 -0.121 -25.086 1.00 95.25 118 GLY A O 1
ATOM 886 N N . GLY A 1 119 ? 4.781 2.117 -25.283 1.00 94.38 119 GLY A N 1
ATOM 887 C CA . GLY A 1 119 ? 3.361 2.263 -25.565 1.00 94.38 119 GLY A CA 1
ATOM 888 C C . GLY A 1 119 ? 2.720 3.258 -24.606 1.00 94.38 119 GLY A C 1
ATOM 889 O O . GLY A 1 119 ? 3.263 4.332 -24.353 1.00 94.38 119 GLY A O 1
ATOM 890 N N . ASP A 1 120 ? 1.518 2.930 -24.136 1.00 94.81 120 ASP A N 1
ATOM 891 C CA . ASP A 1 120 ? 0.902 3.670 -23.039 1.00 94.81 120 ASP A CA 1
ATOM 892 C C . ASP A 1 120 ? 1.292 3.002 -21.724 1.00 94.81 120 ASP A C 1
ATOM 894 O O . ASP A 1 120 ? 1.276 1.785 -21.646 1.00 94.81 120 ASP A O 1
ATOM 898 N N . ALA A 1 121 ? 1.489 3.788 -20.671 1.00 96.88 121 ALA A N 1
ATOM 899 C CA . ALA A 1 121 ? 1.727 3.272 -19.331 1.00 96.88 121 ALA A CA 1
ATOM 900 C C . ALA A 1 121 ? 0.483 3.406 -18.445 1.00 96.88 121 ALA A C 1
ATOM 902 O O . ALA A 1 121 ? -0.202 4.435 -18.460 1.00 96.88 121 ALA A O 1
ATOM 903 N N . VAL A 1 122 ? 0.220 2.407 -17.601 1.00 97.69 122 VAL A N 1
ATOM 904 C CA . VAL A 1 122 ? -0.763 2.472 -16.505 1.00 97.69 122 VAL A CA 1
ATOM 905 C C . VAL A 1 122 ? -0.277 1.623 -15.334 1.00 97.69 122 VAL A C 1
ATOM 907 O O . VAL A 1 122 ? 0.333 0.581 -15.534 1.00 97.69 122 VAL A O 1
ATOM 910 N N . LEU A 1 123 ? -0.557 2.063 -14.107 1.00 98.44 123 LEU A N 1
ATOM 911 C CA . LEU A 1 123 ? -0.413 1.229 -12.916 1.00 98.44 123 LEU A CA 1
ATOM 912 C C . LEU A 1 123 ? -1.460 1.621 -11.877 1.00 98.44 123 LEU A C 1
ATOM 914 O O . LEU A 1 123 ? -1.395 2.696 -11.271 1.00 98.44 123 LEU A O 1
ATOM 918 N N . VAL A 1 124 ? -2.397 0.719 -11.613 1.00 98.31 124 VAL A N 1
ATOM 919 C CA . VAL A 1 124 ? -3.381 0.877 -10.542 1.00 98.31 124 VAL A CA 1
ATOM 920 C C . VAL A 1 124 ? -3.350 -0.350 -9.649 1.00 98.31 124 VAL A C 1
ATOM 922 O O . VAL A 1 124 ? -3.644 -1.456 -10.096 1.00 98.31 124 VAL A O 1
ATOM 925 N N . VAL A 1 125 ? -3.050 -0.146 -8.366 1.00 98.31 125 VAL A N 1
ATOM 926 C CA . VAL A 1 125 ? -3.095 -1.217 -7.365 1.00 98.31 125 VAL A CA 1
ATOM 927 C C . VAL A 1 125 ? -4.351 -1.069 -6.517 1.00 98.31 125 VAL A C 1
ATOM 929 O O . VAL A 1 125 ? -4.622 -0.027 -5.911 1.00 98.31 125 VAL A O 1
ATOM 932 N N . SER A 1 126 ? -5.139 -2.137 -6.470 1.00 98.06 126 SER A N 1
ATOM 933 C CA . SER A 1 126 ? -6.400 -2.192 -5.733 1.00 98.06 126 SER A CA 1
ATOM 934 C C . SER A 1 126 ? -6.510 -3.479 -4.925 1.00 98.06 126 SER A C 1
ATOM 936 O O . SER A 1 126 ? -5.715 -4.403 -5.080 1.00 98.06 126 SER A O 1
ATOM 938 N N . TRP A 1 127 ? -7.476 -3.531 -4.016 1.00 98.38 127 TRP A N 1
ATOM 939 C CA . TRP A 1 127 ? -7.689 -4.680 -3.146 1.00 98.38 127 TRP A CA 1
ATOM 940 C C . TRP A 1 127 ? -9.147 -4.818 -2.714 1.00 98.38 127 TRP A C 1
ATOM 942 O O . TRP A 1 127 ? -9.923 -3.862 -2.740 1.00 98.38 127 TRP A O 1
ATOM 952 N N . THR A 1 128 ? -9.515 -6.022 -2.297 1.00 96.06 128 THR A N 1
ATOM 953 C CA . THR A 1 128 ? -10.761 -6.338 -1.591 1.00 96.06 128 THR A CA 1
ATOM 954 C C . THR A 1 128 ? -10.428 -7.217 -0.393 1.00 96.06 128 THR A C 1
ATOM 956 O O . THR A 1 128 ? -9.459 -7.980 -0.431 1.00 96.06 128 THR A O 1
ATOM 959 N N . GLY A 1 129 ? -11.226 -7.120 0.663 1.00 92.06 129 GLY A N 1
ATOM 960 C CA . GLY A 1 129 ? -11.047 -7.880 1.890 1.00 92.06 129 GLY A CA 1
ATOM 961 C C . GLY A 1 129 ? -12.364 -8.042 2.645 1.00 92.06 129 GLY A C 1
ATOM 962 O O . GLY A 1 129 ? -13.424 -7.644 2.147 1.00 92.06 129 GLY A O 1
ATOM 963 N N . PRO A 1 130 ? -12.331 -8.636 3.846 1.00 83.06 130 PRO A N 1
ATOM 964 C CA . PRO A 1 130 ? -13.520 -8.794 4.671 1.00 83.06 130 PRO A CA 1
ATOM 965 C C . PRO A 1 130 ? -14.181 -7.438 4.951 1.00 83.06 130 PRO A C 1
ATOM 967 O O . PRO A 1 130 ? -13.542 -6.501 5.422 1.00 83.06 130 PRO A O 1
ATOM 970 N N . GLY A 1 131 ? -15.472 -7.328 4.638 1.00 79.81 131 GLY A N 1
ATOM 971 C CA . GLY A 1 131 ? -16.259 -6.128 4.924 1.00 79.81 131 GLY A CA 1
ATOM 972 C C . GLY A 1 131 ? -16.124 -4.977 3.920 1.00 79.81 131 GLY A C 1
ATOM 973 O O . GLY A 1 131 ? -16.765 -3.952 4.133 1.00 79.81 131 GLY A O 1
ATOM 974 N N . PHE A 1 132 ? -15.362 -5.115 2.822 1.00 82.19 132 PHE A N 1
ATOM 975 C CA . PHE A 1 132 ? -15.309 -4.078 1.781 1.00 82.19 132 PHE A CA 1
ATOM 976 C C . PHE A 1 132 ? -15.122 -4.614 0.350 1.00 82.19 132 PHE A C 1
ATOM 978 O O . PHE A 1 132 ? -14.358 -5.545 0.083 1.00 82.19 132 PHE A O 1
ATOM 985 N N . ALA A 1 133 ? -15.814 -3.980 -0.602 1.00 90.56 133 ALA A N 1
ATOM 986 C CA . ALA A 1 133 ? -15.694 -4.267 -2.033 1.00 90.56 133 ALA A CA 1
ATOM 987 C C . ALA A 1 133 ? -14.340 -3.806 -2.606 1.00 90.56 133 ALA A C 1
ATOM 989 O O . ALA A 1 133 ? -13.631 -3.019 -1.982 1.00 90.56 133 ALA A O 1
ATOM 990 N N . LYS A 1 134 ? -13.990 -4.275 -3.813 1.00 96.44 134 LYS A N 1
ATOM 991 C CA . LYS A 1 134 ? -12.759 -3.866 -4.507 1.00 96.44 134 LYS A CA 1
ATOM 992 C C . LYS A 1 134 ? -12.652 -2.339 -4.586 1.00 96.44 134 LYS A C 1
ATOM 994 O O . LYS A 1 134 ? -13.553 -1.675 -5.089 1.00 96.44 134 LYS A O 1
ATOM 999 N N . GLN A 1 135 ? -11.523 -1.809 -4.135 1.00 91.88 135 GLN A N 1
ATOM 1000 C CA . GLN A 1 135 ? -11.194 -0.386 -4.171 1.00 91.88 135 GLN A CA 1
ATOM 1001 C C . GLN A 1 135 ? -9.691 -0.202 -4.385 1.00 91.88 135 GLN A C 1
ATOM 1003 O O . GLN A 1 135 ? -8.908 -1.075 -4.012 1.00 91.88 135 GLN A O 1
ATOM 1008 N N . ILE A 1 136 ? -9.267 0.929 -4.955 1.00 92.38 136 ILE A N 1
ATOM 1009 C CA . ILE A 1 136 ? -7.853 1.345 -4.906 1.00 92.38 136 ILE A CA 1
ATOM 1010 C C . ILE A 1 136 ? -7.412 1.320 -3.443 1.00 92.38 136 ILE A C 1
ATOM 1012 O O . ILE A 1 136 ? -8.189 1.734 -2.582 1.00 92.38 136 ILE A O 1
ATOM 1016 N N . ILE A 1 137 ? -6.199 0.838 -3.154 1.00 89.00 137 ILE A N 1
ATOM 1017 C CA . ILE A 1 137 ? -5.699 0.850 -1.774 1.00 89.00 137 ILE A CA 1
ATOM 1018 C C . ILE A 1 137 ? -5.662 2.317 -1.311 1.00 89.00 137 ILE A C 1
ATOM 1020 O O . ILE A 1 137 ? -4.893 3.109 -1.867 1.00 89.00 137 ILE A O 1
ATOM 1024 N N . PRO A 1 138 ? -6.520 2.725 -0.356 1.00 81.00 138 PRO A N 1
ATOM 1025 C CA . PRO A 1 138 ? -6.654 4.130 -0.012 1.00 81.00 138 PRO A CA 1
ATOM 1026 C C . PRO A 1 138 ? -5.401 4.602 0.725 1.00 81.00 138 PRO A C 1
ATOM 1028 O O . PRO A 1 138 ? -4.760 3.829 1.432 1.00 81.00 138 PRO A O 1
ATOM 1031 N N . ALA A 1 139 ? -5.091 5.896 0.652 1.00 75.25 139 ALA A N 1
ATOM 1032 C CA . ALA A 1 139 ? -3.937 6.464 1.359 1.00 75.25 139 ALA A CA 1
ATOM 1033 C C . ALA A 1 139 ? -3.954 6.184 2.871 1.00 75.25 139 ALA A C 1
ATOM 1035 O O . ALA A 1 139 ? -2.908 5.990 3.492 1.00 75.25 139 ALA A O 1
ATOM 1036 N N . ALA A 1 140 ? -5.156 6.112 3.450 1.00 66.06 140 ALA A N 1
ATOM 1037 C CA . ALA A 1 140 ? -5.364 5.743 4.844 1.00 66.06 140 ALA A CA 1
ATOM 1038 C C . ALA A 1 140 ? -4.906 4.308 5.165 1.00 66.06 140 ALA A C 1
ATOM 1040 O O . ALA A 1 140 ? -4.504 4.057 6.291 1.00 66.06 140 ALA A O 1
ATOM 1041 N N . ALA A 1 141 ? -4.913 3.385 4.197 1.00 72.12 141 ALA A N 1
ATOM 1042 C CA . ALA A 1 141 ? -4.417 2.023 4.389 1.00 72.12 141 ALA A CA 1
ATOM 1043 C C . ALA A 1 141 ? -2.882 1.938 4.356 1.00 72.12 141 ALA A C 1
ATOM 1045 O O . ALA A 1 141 ? -2.332 1.029 4.964 1.00 72.12 141 ALA A O 1
ATOM 1046 N N . PHE A 1 142 ? -2.190 2.878 3.697 1.00 68.81 142 PHE A N 1
ATOM 1047 C CA . PHE A 1 142 ? -0.719 2.975 3.704 1.00 68.81 142 PHE A CA 1
ATOM 1048 C C . PHE A 1 142 ? -0.151 3.814 4.857 1.00 68.81 142 PHE A C 1
ATOM 1050 O O . PHE A 1 142 ? 1.065 3.934 5.016 1.00 68.81 142 PHE A O 1
ATOM 1057 N N . SER A 1 143 ? -1.033 4.433 5.640 1.00 54.41 143 SER A N 1
ATOM 1058 C CA . SER A 1 143 ? -0.675 5.304 6.750 1.00 54.41 143 SER A CA 1
ATOM 1059 C C . SER A 1 143 ? -0.953 4.564 8.057 1.00 54.41 143 SER A C 1
ATOM 1061 O O . SER A 1 143 ? -2.116 4.45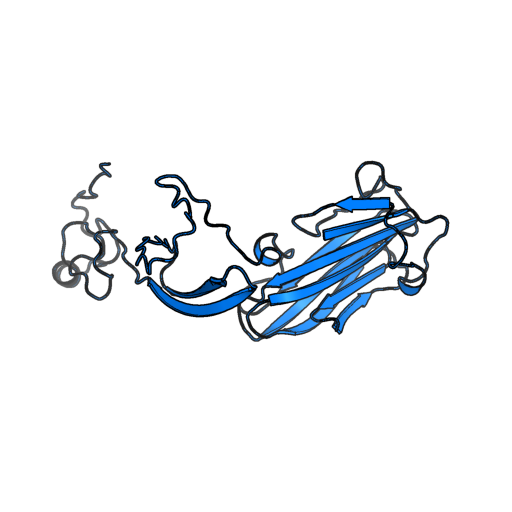1 8.434 1.00 54.41 143 SER A O 1
ATOM 1063 N N . PRO A 1 144 ? 0.067 4.088 8.791 1.00 42.00 144 PRO A N 1
ATOM 1064 C CA . PRO A 1 144 ? -0.179 3.379 10.042 1.00 42.00 144 PRO A CA 1
ATOM 1065 C C . PRO A 1 144 ? -0.681 4.277 11.190 1.00 42.00 144 PRO A C 1
ATOM 1067 O O . PRO A 1 144 ? -0.961 3.750 12.258 1.00 42.00 144 PRO A O 1
ATOM 1070 N N . TRP A 1 145 ? -0.841 5.600 11.009 1.00 40.22 145 TRP A N 1
ATOM 1071 C CA . TRP A 1 145 ? -1.290 6.508 12.075 1.00 40.22 145 TRP A CA 1
ATOM 1072 C C . TRP A 1 145 ? -2.085 7.712 11.550 1.00 40.22 145 TRP A C 1
ATOM 1074 O O . TRP A 1 145 ? -1.625 8.434 10.663 1.00 40.22 145 TRP A O 1
ATOM 1084 N N . GLN A 1 146 ? -3.221 8.022 12.186 1.00 34.00 146 GLN A N 1
ATOM 1085 C CA . GLN A 1 146 ? -3.599 9.425 12.348 1.00 34.00 146 GLN A CA 1
ATOM 1086 C C . GLN A 1 146 ? -2.590 10.046 13.317 1.00 34.00 146 GLN A C 1
ATOM 1088 O O . GLN A 1 146 ? -2.530 9.670 14.485 1.00 34.00 146 GLN A O 1
ATOM 1093 N N . VAL A 1 147 ? -1.796 11.009 12.854 1.00 34.47 147 VAL A N 1
ATOM 1094 C CA . VAL A 1 147 ? -1.131 11.935 13.774 1.00 34.47 147 VAL A CA 1
ATOM 1095 C C . VAL A 1 147 ? -2.240 12.771 14.406 1.00 34.47 147 VAL A C 1
ATOM 1097 O O . VAL A 1 147 ? -2.781 13.668 13.755 1.00 34.47 147 VAL A O 1
ATOM 1100 N N . LEU A 1 148 ? -2.584 12.491 15.664 1.00 34.59 148 LEU A N 1
ATOM 1101 C CA . LEU A 1 148 ? -3.287 13.463 16.494 1.00 34.59 148 LEU A CA 1
ATOM 1102 C C . LEU A 1 148 ? -2.347 14.661 16.645 1.00 34.59 148 LEU A C 1
ATOM 1104 O O . LEU A 1 148 ? -1.360 14.625 17.378 1.00 34.59 148 LEU A O 1
ATOM 1108 N N . ARG A 1 149 ? -2.594 15.706 15.852 1.00 34.19 149 ARG A N 1
ATOM 1109 C CA . ARG A 1 149 ? -1.851 16.957 15.962 1.00 34.19 149 ARG A CA 1
ATOM 1110 C C . ARG A 1 149 ? -2.301 17.662 17.229 1.00 34.19 149 ARG A C 1
ATOM 1112 O O . ARG A 1 149 ? -3.457 18.062 17.337 1.00 34.19 149 ARG A O 1
ATOM 1119 N N . TRP A 1 150 ? -1.348 17.842 18.132 1.00 37.12 150 TRP A N 1
ATOM 1120 C CA . TRP A 1 150 ? -1.425 18.769 19.250 1.00 37.12 150 TRP A CA 1
ATOM 1121 C C . TRP A 1 150 ? -1.901 20.143 18.743 1.00 37.12 150 TRP A C 1
ATOM 1123 O O . TRP A 1 150 ? -1.234 20.759 17.908 1.00 37.12 150 TRP A O 1
ATOM 1133 N N . ARG A 1 151 ? -3.055 20.623 19.215 1.00 33.81 151 ARG A N 1
ATOM 1134 C CA . ARG A 1 151 ? -3.335 22.063 19.294 1.00 33.81 151 ARG A CA 1
ATOM 1135 C C . ARG A 1 151 ? -3.185 22.428 20.768 1.00 33.81 151 ARG A C 1
ATOM 1137 O O . ARG A 1 151 ? -3.781 21.763 21.599 1.00 33.81 151 ARG A O 1
ATOM 1144 N N . GLU A 1 152 ? -2.309 23.396 21.025 1.00 38.62 152 GLU A N 1
ATOM 1145 C CA . GLU A 1 152 ? -1.907 24.029 22.297 1.00 38.62 152 GLU A CA 1
ATOM 1146 C C . GLU A 1 152 ? -2.838 23.786 23.513 1.00 38.62 152 GLU A C 1
ATOM 1148 O O . GLU A 1 152 ? -4.049 23.920 23.398 1.00 38.62 152 GLU A O 1
ATOM 1153 N N . ALA A 1 153 ? -2.338 23.483 24.720 1.00 35.19 153 ALA A N 1
ATOM 1154 C CA . ALA A 1 153 ? -1.446 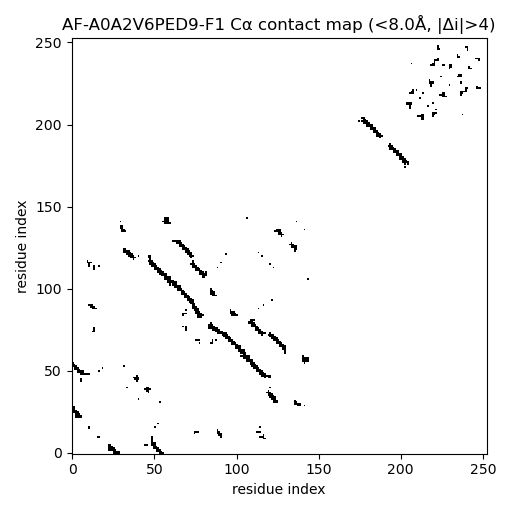24.359 25.486 1.00 35.19 153 ALA A CA 1
ATOM 1155 C C . ALA A 1 153 ? -0.528 23.629 26.495 1.00 35.19 153 ALA A C 1
ATOM 1157 O O . ALA A 1 153 ? -0.975 22.793 27.275 1.00 35.19 153 ALA A O 1
ATOM 1158 N N . GLY A 1 154 ? 0.753 24.035 26.531 1.00 38.91 154 GLY A N 1
ATOM 1159 C CA . GLY A 1 154 ? 1.707 23.723 27.607 1.00 38.91 154 GLY A CA 1
ATOM 1160 C C . GLY A 1 154 ? 2.866 22.799 27.215 1.00 38.91 154 GLY A C 1
ATOM 1161 O O . GLY A 1 154 ? 2.811 21.595 27.438 1.00 38.91 154 GLY A O 1
ATOM 1162 N N . SER A 1 155 ? 3.958 23.357 26.683 1.00 43.00 155 SER A N 1
ATOM 1163 C CA . SER A 1 155 ? 5.225 22.627 26.546 1.00 43.00 155 SER A CA 1
ATOM 1164 C C . SER A 1 155 ? 5.731 22.177 27.920 1.00 43.00 155 SER A C 1
ATOM 1166 O O . SER A 1 155 ? 6.191 23.003 28.709 1.00 43.00 155 SER A O 1
ATOM 1168 N N . ALA A 1 156 ? 5.717 20.874 28.198 1.00 39.22 156 ALA A N 1
ATOM 1169 C CA . ALA A 1 156 ? 6.536 20.313 29.266 1.00 39.22 156 ALA A CA 1
ATOM 1170 C C . ALA A 1 156 ? 8.000 20.323 28.796 1.00 39.22 156 ALA A C 1
ATOM 1172 O O . ALA A 1 156 ? 8.431 19.472 28.020 1.00 39.22 156 ALA A O 1
ATOM 1173 N N . VAL A 1 157 ? 8.767 21.329 29.217 1.00 39.50 157 VAL A N 1
ATOM 1174 C CA . VAL A 1 157 ? 10.222 21.337 29.027 1.00 39.50 157 VAL A CA 1
ATOM 1175 C C . VAL A 1 157 ? 10.824 20.364 30.037 1.00 39.50 157 VAL A C 1
ATOM 1177 O O . VAL A 1 157 ? 10.784 20.609 31.241 1.00 39.50 157 VAL A O 1
ATOM 1180 N N . LEU A 1 158 ? 11.388 19.258 29.550 1.00 36.38 158 LEU A N 1
ATOM 1181 C CA . LEU A 1 158 ? 12.186 18.333 30.355 1.00 36.38 158 LEU A CA 1
ATOM 1182 C C . LEU A 1 158 ? 13.473 19.038 30.804 1.00 36.38 158 LEU A C 1
ATOM 1184 O O . LEU A 1 158 ? 14.430 19.165 30.039 1.00 36.38 158 LEU A O 1
ATOM 1188 N N . VAL A 1 159 ? 13.505 19.506 32.050 1.00 36.75 159 VAL A N 1
ATOM 1189 C CA . VAL A 1 159 ? 14.748 19.924 32.706 1.00 36.75 159 VAL A CA 1
ATOM 1190 C C . VAL A 1 159 ? 15.346 18.682 33.357 1.00 36.75 159 VAL A C 1
ATOM 1192 O O . VAL A 1 159 ? 14.697 18.050 34.184 1.00 36.75 159 VAL A O 1
ATOM 1195 N N . ARG A 1 160 ? 16.581 18.315 32.992 1.00 34.75 160 ARG A N 1
ATOM 1196 C CA . ARG A 1 160 ? 17.331 17.285 33.724 1.00 34.75 160 ARG A CA 1
ATOM 1197 C C . ARG A 1 160 ? 17.551 17.764 35.159 1.00 34.75 160 ARG A C 1
ATOM 1199 O O . ARG A 1 160 ? 18.411 18.611 35.389 1.00 34.75 160 ARG A O 1
ATOM 1206 N N . THR A 1 161 ? 16.801 17.222 36.108 1.00 40.50 161 THR A N 1
ATOM 1207 C CA . THR A 1 161 ? 17.126 17.294 37.534 1.00 40.50 161 THR A CA 1
ATOM 1208 C C . THR A 1 161 ? 17.328 15.870 38.047 1.00 40.50 161 THR A C 1
ATOM 1210 O O . THR A 1 161 ? 16.695 14.932 37.569 1.00 40.50 161 THR A O 1
ATOM 1213 N N . ASN A 1 162 ? 18.239 15.688 39.003 1.00 38.69 162 ASN A N 1
ATOM 1214 C CA . ASN A 1 162 ? 18.475 14.395 39.660 1.00 38.69 162 ASN A CA 1
ATOM 1215 C C . ASN A 1 162 ? 17.423 14.099 40.749 1.00 38.69 162 ASN A C 1
ATOM 1217 O O . ASN A 1 162 ? 17.615 13.196 41.560 1.00 38.69 162 ASN A O 1
ATOM 1221 N N . ASP A 1 163 ? 16.331 14.864 40.775 1.00 39.25 163 ASP A N 1
ATOM 1222 C CA . ASP A 1 163 ? 15.218 14.675 41.691 1.00 39.25 163 ASP A CA 1
ATOM 1223 C C . ASP A 1 163 ? 14.120 13.898 40.967 1.00 39.25 163 ASP A C 1
ATOM 1225 O O . ASP A 1 163 ? 13.761 14.225 39.835 1.00 39.25 163 ASP A O 1
ATOM 1229 N N . LEU A 1 164 ? 13.572 12.874 41.625 1.00 41.91 164 LEU A N 1
ATOM 1230 C CA . LEU A 1 164 ? 12.352 12.182 41.204 1.00 41.91 164 LEU A CA 1
ATOM 1231 C C . LEU A 1 164 ? 11.184 13.183 41.194 1.00 41.91 164 LEU A C 1
ATOM 1233 O O . LEU A 1 164 ? 10.420 13.288 42.151 1.00 41.91 164 LEU A O 1
ATOM 1237 N N . ALA A 1 165 ? 11.062 13.953 40.118 1.00 43.66 165 ALA A N 1
ATOM 1238 C CA . ALA A 1 165 ? 9.910 14.792 39.862 1.00 43.66 165 ALA A CA 1
ATOM 1239 C C . ALA A 1 165 ? 8.815 13.917 39.246 1.00 43.66 165 ALA A C 1
ATOM 1241 O O . ALA A 1 165 ? 8.899 13.515 38.085 1.00 43.66 165 ALA A O 1
ATOM 1242 N N . THR A 1 166 ? 7.773 13.616 40.019 1.00 40.91 166 THR A N 1
ATOM 1243 C CA . THR A 1 166 ? 6.527 13.097 39.451 1.00 40.91 166 THR A CA 1
ATOM 1244 C C . THR A 1 166 ? 5.901 14.211 38.619 1.00 40.91 166 THR A C 1
ATOM 1246 O O . THR A 1 166 ? 5.390 15.189 39.164 1.00 40.91 166 THR A O 1
ATOM 1249 N N . LEU A 1 167 ? 5.968 14.083 37.297 1.00 46.84 167 LEU A N 1
ATOM 1250 C CA . LEU A 1 167 ? 5.265 14.956 36.364 1.00 46.84 167 LEU A CA 1
ATOM 1251 C C . LEU A 1 167 ? 3.985 14.251 35.917 1.00 46.84 167 LEU A C 1
ATOM 1253 O O . LEU A 1 167 ? 4.035 13.147 35.380 1.00 46.84 167 LEU A O 1
ATOM 1257 N N . SER A 1 168 ? 2.846 14.903 36.129 1.00 47.19 168 SER A N 1
ATOM 1258 C CA . SER A 1 168 ? 1.552 14.457 35.615 1.00 47.19 168 SER A CA 1
ATOM 1259 C C . SER A 1 168 ? 1.204 15.296 34.390 1.00 47.19 168 SER A C 1
ATOM 1261 O O . SER A 1 168 ? 1.142 16.520 34.483 1.00 47.19 168 SER A O 1
ATOM 1263 N N . ALA A 1 169 ? 0.976 14.647 33.251 1.00 47.75 169 ALA A N 1
ATOM 1264 C CA . ALA A 1 169 ? 0.434 15.268 32.046 1.00 47.75 169 ALA A CA 1
ATOM 1265 C C . ALA A 1 169 ? -0.841 14.524 31.632 1.00 47.75 169 ALA A C 1
ATOM 1267 O O . ALA A 1 169 ? -0.914 13.302 31.769 1.00 47.75 169 ALA A O 1
ATOM 1268 N N . THR A 1 170 ? -1.835 15.254 31.127 1.00 44.44 170 THR A N 1
ATOM 1269 C CA . THR A 1 170 ? -3.082 14.674 30.613 1.00 44.44 170 THR A CA 1
ATOM 1270 C C . THR A 1 170 ? -2.958 14.455 29.109 1.00 44.44 170 THR A C 1
ATOM 1272 O O . THR A 1 170 ? -2.578 15.366 28.375 1.00 44.44 170 THR A O 1
ATOM 1275 N N . LEU A 1 171 ? -3.286 13.248 28.650 1.00 50.16 171 LEU A N 1
ATOM 1276 C CA . LEU A 1 171 ? -3.445 12.913 27.238 1.00 50.16 171 LEU A CA 1
ATOM 1277 C C . LEU A 1 171 ? -4.943 12.798 26.944 1.00 50.16 171 LEU A C 1
ATOM 1279 O O . LEU A 1 171 ? -5.580 11.849 27.395 1.00 50.16 171 LEU A O 1
ATOM 1283 N N . GLU A 1 172 ? -5.499 13.751 26.201 1.00 49.50 172 GLU A N 1
ATOM 1284 C CA . GLU A 1 172 ? -6.882 13.669 25.725 1.00 49.50 172 GLU A CA 1
ATOM 1285 C C . GLU A 1 172 ? -6.936 12.917 24.390 1.00 49.50 172 GLU A C 1
ATOM 1287 O O . GLU A 1 172 ? -6.227 13.242 23.435 1.00 49.50 172 GLU A O 1
ATOM 1292 N N . LEU A 1 173 ? -7.773 11.881 24.334 1.00 52.62 173 LEU A N 1
ATOM 1293 C CA . LEU A 1 173 ? -7.983 11.028 23.166 1.00 52.62 173 LEU A CA 1
ATOM 1294 C C . LEU A 1 173 ? -9.462 11.105 22.795 1.00 52.62 173 LEU A C 1
ATOM 1296 O O . LEU A 1 173 ? -10.313 10.675 23.569 1.00 52.62 173 LEU A O 1
ATOM 1300 N N . SER A 1 174 ? -9.771 11.633 21.612 1.00 50.50 174 SER A N 1
ATOM 1301 C CA . SER A 1 174 ? -11.143 11.678 21.100 1.00 50.50 174 SER A CA 1
ATOM 1302 C C . SER A 1 174 ? -11.335 10.602 20.037 1.00 50.50 174 SER A C 1
ATOM 1304 O O . SER A 1 174 ? -10.681 10.625 18.991 1.00 50.50 174 SER A O 1
ATOM 1306 N N . LEU A 1 175 ? -12.248 9.666 20.290 1.00 54.19 175 LEU A N 1
ATOM 1307 C CA . LEU A 1 175 ? -12.709 8.709 19.289 1.00 54.19 175 LEU A CA 1
ATOM 1308 C C . LEU A 1 175 ? -13.922 9.296 18.570 1.00 54.19 175 LEU A C 1
ATOM 1310 O O . LEU A 1 175 ? -14.836 9.806 19.203 1.00 54.19 175 LEU A O 1
ATOM 1314 N N . ARG A 1 176 ? -13.924 9.237 17.235 1.00 49.56 176 ARG A N 1
ATOM 1315 C CA . ARG A 1 176 ? -15.053 9.723 16.420 1.00 49.56 176 ARG A CA 1
ATOM 1316 C C . ARG A 1 176 ? -16.196 8.719 16.289 1.00 49.56 176 ARG A C 1
ATOM 1318 O O . ARG A 1 176 ? -17.238 9.074 15.759 1.00 49.56 176 ARG A O 1
ATOM 1325 N N . LEU A 1 177 ? -15.972 7.468 16.677 1.00 54.00 177 LEU A N 1
ATOM 1326 C CA . LEU A 1 177 ? -16.932 6.381 16.541 1.00 54.00 177 LEU A CA 1
ATOM 1327 C C . LEU A 1 177 ? -16.965 5.592 17.845 1.00 54.00 177 LEU A C 1
ATOM 1329 O O . LEU A 1 177 ? -15.916 5.366 18.457 1.00 54.00 177 LEU A O 1
ATOM 1333 N N . ALA A 1 178 ? -18.160 5.147 18.227 1.00 57.53 178 ALA A N 1
ATOM 1334 C CA . ALA A 1 178 ? -18.326 4.174 19.293 1.00 57.53 178 ALA A CA 1
ATOM 1335 C C . ALA A 1 178 ? -17.556 2.888 18.963 1.00 57.53 178 ALA A C 1
ATOM 1337 O O . ALA A 1 178 ? -17.490 2.451 17.810 1.00 57.53 178 ALA A O 1
ATOM 1338 N N . GLY A 1 179 ? -16.969 2.278 19.984 1.00 64.06 179 GLY A N 1
ATOM 1339 C CA . GLY A 1 179 ? -16.170 1.075 19.834 1.00 64.06 179 GLY A CA 1
ATOM 1340 C C . GLY A 1 179 ? -15.045 0.973 20.851 1.00 64.06 179 GLY A C 1
ATOM 1341 O O . GLY A 1 179 ? -14.808 1.855 21.677 1.00 64.06 179 GLY A O 1
ATOM 1342 N N . THR A 1 180 ? -14.339 -0.151 20.779 1.00 62.81 180 THR A N 1
ATOM 1343 C CA . THR A 1 180 ? -13.137 -0.386 21.577 1.00 62.81 180 THR A CA 1
ATOM 1344 C C . THR A 1 180 ? -11.912 -0.090 20.729 1.00 62.81 180 THR A C 1
ATOM 1346 O O . THR A 1 180 ? -11.740 -0.673 19.663 1.00 62.81 180 THR A O 1
ATOM 1349 N N . SER A 1 181 ? -11.059 0.806 21.212 1.00 64.69 181 SER A N 1
ATOM 1350 C CA . SER A 1 181 ? -9.754 1.087 20.617 1.00 64.69 181 SER A CA 1
ATOM 1351 C C . SER A 1 181 ? -8.655 0.764 21.617 1.00 64.69 181 SER A C 1
ATOM 1353 O O . SER A 1 181 ? -8.802 1.002 22.815 1.00 64.69 181 SER A O 1
ATOM 1355 N N . GLN A 1 182 ? -7.538 0.239 21.128 1.00 65.50 182 GLN A N 1
ATOM 1356 C CA . GLN A 1 182 ? -6.334 0.060 21.930 1.00 65.50 182 GLN A CA 1
ATOM 1357 C C . GLN A 1 182 ? -5.287 1.080 21.498 1.00 65.50 182 GLN 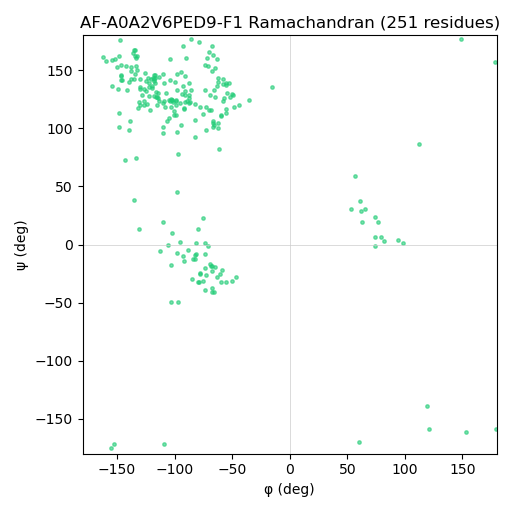A C 1
ATOM 1359 O O . GLN A 1 182 ? -5.007 1.232 20.311 1.00 65.50 182 GLN A O 1
ATOM 1364 N N . VAL A 1 183 ? -4.715 1.779 22.473 1.00 66.00 183 VAL A N 1
ATOM 1365 C CA . VAL A 1 183 ? -3.635 2.745 22.280 1.00 66.00 183 VAL A CA 1
ATOM 1366 C C . VAL A 1 183 ? -2.398 2.227 22.995 1.00 66.00 183 VAL A C 1
ATOM 1368 O O . VAL A 1 183 ? -2.441 1.909 24.183 1.00 66.00 183 VAL A O 1
ATOM 1371 N N . GLN A 1 184 ? -1.287 2.143 22.271 1.00 66.00 184 GLN A N 1
ATOM 1372 C CA . GLN A 1 184 ? 0.007 1.786 22.834 1.00 66.00 184 GLN A CA 1
ATOM 1373 C C . GLN A 1 184 ? 0.746 3.063 23.239 1.00 66.00 184 GLN A C 1
ATOM 1375 O O . GLN A 1 184 ? 1.074 3.896 22.396 1.00 66.00 184 GLN A O 1
ATOM 1380 N N . VAL A 1 185 ? 1.011 3.218 24.533 1.00 68.38 185 VAL A N 1
ATOM 1381 C CA . VAL A 1 185 ? 1.834 4.301 25.075 1.00 68.38 185 VAL A CA 1
ATOM 1382 C C . VAL A 1 185 ? 3.231 3.748 25.307 1.00 68.38 185 VAL A C 1
ATOM 1384 O O . VAL A 1 185 ? 3.399 2.800 26.073 1.00 68.38 185 VAL A O 1
ATOM 1387 N N . VAL A 1 186 ? 4.231 4.330 24.645 1.00 64.44 186 VAL A N 1
ATOM 1388 C CA . VAL A 1 186 ? 5.636 3.934 24.790 1.00 64.44 186 VAL A CA 1
ATOM 1389 C C . VAL A 1 186 ? 6.414 5.091 25.403 1.00 64.44 186 VAL A C 1
ATOM 1391 O O . VAL A 1 186 ? 6.463 6.182 24.836 1.00 64.44 186 VAL A O 1
ATOM 1394 N N . ALA A 1 187 ? 7.010 4.855 26.566 1.00 62.59 187 ALA A N 1
ATOM 1395 C CA . ALA A 1 187 ? 7.941 5.773 27.207 1.00 62.59 187 ALA A CA 1
ATOM 1396 C C . ALA A 1 187 ? 9.370 5.309 26.929 1.00 62.59 187 ALA A C 1
ATOM 1398 O O . ALA A 1 187 ? 9.629 4.111 26.996 1.00 62.59 187 ALA A O 1
ATOM 1399 N N . PHE A 1 188 ? 10.280 6.243 26.656 1.00 58.16 188 PHE A N 1
ATOM 1400 C CA . PHE A 1 188 ? 11.709 5.981 26.474 1.00 58.16 188 PHE A CA 1
ATOM 1401 C C . PHE A 1 188 ? 12.506 6.730 27.543 1.00 58.16 188 PHE A C 1
ATOM 1403 O O . PHE A 1 188 ? 12.156 7.865 27.876 1.00 58.16 188 PHE A O 1
ATOM 1410 N N . ASP A 1 189 ? 13.578 6.131 28.055 1.00 58.47 189 ASP A N 1
ATOM 1411 C CA . ASP A 1 189 ? 14.604 6.873 28.785 1.00 58.47 189 ASP A CA 1
ATOM 1412 C C . ASP A 1 189 ? 15.652 7.479 27.831 1.00 58.47 189 ASP A C 1
ATOM 1414 O O . ASP A 1 189 ? 15.602 7.308 26.608 1.00 58.47 189 ASP A O 1
ATOM 1418 N N . ALA A 1 190 ? 16.598 8.234 28.395 1.00 47.28 190 ALA A N 1
ATOM 1419 C CA . ALA A 1 190 ? 17.656 8.894 27.630 1.00 47.28 190 ALA A CA 1
ATOM 1420 C C . ALA A 1 190 ? 18.616 7.912 26.931 1.00 47.28 190 ALA A C 1
ATOM 1422 O O . ALA A 1 190 ? 19.283 8.305 25.974 1.00 47.28 190 ALA A O 1
ATOM 1423 N N . ASP A 1 191 ? 18.651 6.657 27.382 1.00 50.28 191 ASP A N 1
ATOM 1424 C CA . ASP A 1 191 ? 19.548 5.596 26.929 1.00 50.28 191 ASP A CA 1
ATOM 1425 C C . ASP A 1 191 ? 18.796 4.514 26.129 1.00 50.28 191 ASP A C 1
ATOM 1427 O O . ASP A 1 191 ? 19.314 3.420 25.908 1.00 50.28 191 ASP A O 1
ATOM 1431 N N . THR A 1 192 ? 17.603 4.849 25.614 1.00 54.47 192 THR A N 1
ATOM 1432 C CA . THR A 1 192 ? 16.733 4.050 24.727 1.00 54.47 192 THR A CA 1
ATOM 1433 C C . THR A 1 192 ? 15.983 2.875 25.361 1.00 54.47 192 THR A C 1
ATOM 1435 O O . THR A 1 192 ? 15.281 2.153 24.644 1.00 54.47 192 THR A O 1
ATOM 1438 N N . LEU A 1 193 ? 16.037 2.691 26.685 1.00 56.31 193 LEU A N 1
ATOM 1439 C CA . LEU A 1 193 ? 15.158 1.725 27.346 1.00 56.31 193 LEU A CA 1
ATOM 1440 C C . LEU A 1 193 ? 13.716 2.193 27.212 1.00 56.31 193 LEU A C 1
ATOM 1442 O O . LEU A 1 193 ? 13.406 3.355 27.468 1.00 56.31 193 LEU A O 1
ATOM 1446 N N . SER A 1 194 ? 12.833 1.278 26.818 1.00 71.50 194 SER A N 1
ATOM 1447 C CA . SER A 1 194 ? 11.419 1.586 26.651 1.00 71.50 194 SER A CA 1
ATOM 1448 C C . SER A 1 194 ? 10.535 0.798 27.602 1.00 71.50 194 SER A C 1
ATOM 1450 O O . SER A 1 194 ? 10.803 -0.359 27.927 1.00 71.50 194 SER A O 1
ATOM 1452 N N . SER A 1 195 ? 9.455 1.440 28.033 1.00 60.03 195 SER A N 1
ATOM 1453 C CA . SER A 1 195 ? 8.334 0.801 28.709 1.00 60.03 195 SER A CA 1
ATOM 1454 C C . SER A 1 195 ? 7.081 1.023 27.881 1.00 60.03 195 SER A C 1
ATOM 1456 O O . SER A 1 195 ? 6.837 2.124 27.389 1.00 60.03 195 SER A O 1
ATOM 1458 N N . THR A 1 196 ? 6.300 -0.034 27.707 1.00 69.50 196 THR A N 1
ATOM 1459 C CA . THR A 1 196 ? 5.077 -0.018 26.910 1.00 69.50 196 THR A CA 1
ATOM 1460 C C . THR A 1 196 ? 3.884 -0.290 27.810 1.00 69.50 196 THR A C 1
ATOM 1462 O O . THR A 1 196 ? 3.874 -1.283 28.533 1.00 69.50 196 THR A O 1
ATOM 1465 N N . GLN A 1 197 ? 2.849 0.536 27.695 1.00 74.62 197 GLN A N 1
ATOM 1466 C CA . GLN A 1 197 ? 1.547 0.310 28.307 1.00 74.62 197 GLN A CA 1
ATOM 1467 C C . GLN A 1 197 ? 0.463 0.286 27.230 1.00 74.62 197 GLN A C 1
ATOM 1469 O O . GLN A 1 197 ? 0.417 1.149 26.356 1.00 74.62 197 GLN A O 1
ATOM 1474 N N . LEU A 1 198 ? -0.443 -0.686 27.320 1.00 66.25 198 LEU A N 1
ATOM 1475 C CA . LEU A 1 198 ? -1.669 -0.693 26.528 1.00 66.25 198 LEU A CA 1
ATOM 1476 C C . LEU A 1 198 ? -2.778 0.020 27.302 1.00 66.25 198 LEU A C 1
ATOM 1478 O O . LEU A 1 198 ? -3.045 -0.307 28.462 1.00 66.25 198 LEU A O 1
ATOM 1482 N N . VAL A 1 199 ? -3.423 0.979 26.648 1.00 72.62 199 VAL A N 1
ATOM 1483 C CA . VAL A 1 199 ? -4.607 1.688 27.133 1.00 72.62 199 VAL A CA 1
ATOM 1484 C C . VAL A 1 199 ? -5.787 1.251 26.279 1.00 72.62 199 VAL A C 1
ATOM 1486 O O . VAL A 1 199 ? -5.764 1.394 25.060 1.00 72.62 199 VAL A O 1
ATOM 1489 N N . THR A 1 200 ? -6.817 0.698 26.916 1.00 64.94 200 THR A N 1
ATOM 1490 C CA . THR A 1 200 ? -8.073 0.365 26.235 1.00 64.94 200 THR A CA 1
ATOM 1491 C C . THR A 1 200 ? -9.043 1.516 26.430 1.00 64.94 200 THR A C 1
ATOM 1493 O O . THR A 1 200 ? -9.353 1.875 27.563 1.00 64.94 200 THR A O 1
ATOM 1496 N N . ILE A 1 201 ? -9.514 2.085 25.328 1.00 67.50 201 ILE A N 1
ATOM 1497 C CA . ILE A 1 201 ? -10.541 3.120 25.320 1.00 67.50 201 ILE A CA 1
ATOM 1498 C C . ILE A 1 201 ? -11.830 2.469 24.853 1.00 67.50 201 ILE A C 1
ATOM 1500 O O . ILE A 1 201 ? -11.875 1.870 23.777 1.00 67.50 201 ILE A O 1
ATOM 1504 N N . VAL A 1 202 ? -12.870 2.596 25.66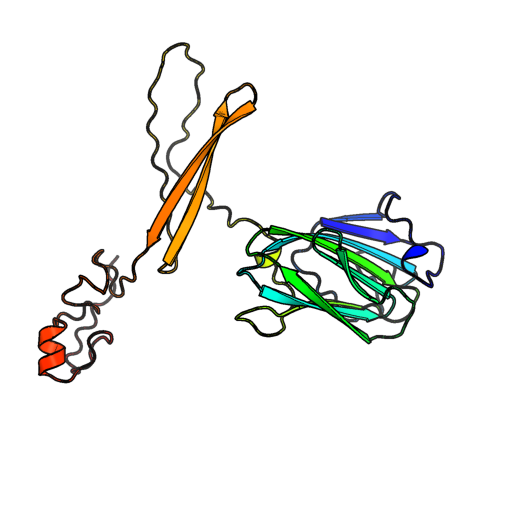6 1.00 66.25 202 VAL A N 1
ATOM 1505 C CA . VAL A 1 202 ? -14.217 2.152 25.326 1.00 66.25 202 VAL A CA 1
ATOM 1506 C C . VAL A 1 202 ? -15.054 3.405 25.122 1.00 66.25 202 VAL A C 1
ATOM 1508 O O . VAL A 1 202 ? -15.450 4.041 26.093 1.00 66.25 202 VAL A O 1
ATOM 1511 N N . ALA A 1 203 ? -15.284 3.773 23.863 1.00 71.06 203 ALA A N 1
ATOM 1512 C CA . ALA A 1 203 ? -16.278 4.781 23.518 1.00 71.06 203 ALA A CA 1
ATOM 1513 C C . ALA A 1 203 ? -17.625 4.081 23.363 1.00 71.06 203 ALA A C 1
ATOM 1515 O O . ALA A 1 203 ? -17.758 3.142 22.573 1.00 71.06 203 ALA A O 1
ATOM 1516 N N . LEU A 1 204 ? -18.610 4.510 24.138 1.00 73.06 204 LEU A N 1
ATOM 1517 C CA . LEU A 1 204 ? -19.976 4.022 24.019 1.00 73.06 204 LEU A CA 1
ATOM 1518 C C . LEU A 1 204 ? -20.764 4.970 23.111 1.00 73.06 204 LEU A C 1
ATOM 1520 O O . LEU A 1 204 ? -20.414 6.147 23.065 1.00 73.06 204 LEU A O 1
ATOM 1524 N N . PRO A 1 205 ? -21.760 4.470 22.358 1.00 69.38 205 PRO A N 1
ATOM 1525 C CA . PRO A 1 205 ? -22.704 5.344 21.675 1.00 69.38 205 PRO A CA 1
ATOM 1526 C C . PRO A 1 205 ? -23.351 6.286 22.688 1.00 69.38 205 PRO A C 1
ATOM 1528 O O . PRO A 1 205 ? -23.669 5.854 23.798 1.00 69.38 205 PRO A O 1
ATOM 1531 N N . ASP A 1 206 ? -23.459 7.537 22.283 1.00 75.44 206 ASP A N 1
ATOM 1532 C CA . ASP A 1 206 ? -24.049 8.655 23.005 1.00 75.44 206 ASP A CA 1
ATOM 1533 C C . ASP A 1 206 ? -24.631 9.534 21.891 1.00 75.44 206 ASP A C 1
ATOM 1535 O O . ASP A 1 206 ? -23.873 10.098 21.094 1.00 75.44 206 ASP A O 1
ATOM 1539 N N . MET A 1 207 ? -25.943 9.450 21.684 1.00 76.75 207 MET A N 1
ATOM 1540 C CA . MET A 1 207 ? -26.596 9.986 20.491 1.00 76.75 207 MET A CA 1
ATOM 1541 C C . MET A 1 207 ? -26.937 11.475 20.616 1.00 76.75 207 MET A C 1
ATOM 1543 O O . MET A 1 207 ? -26.908 12.173 19.597 1.00 76.75 207 MET A O 1
ATOM 1547 N N . ASP A 1 208 ? -27.202 11.968 21.825 1.00 76.06 208 ASP A N 1
ATOM 1548 C CA . ASP A 1 208 ? -27.501 13.377 22.098 1.00 76.06 208 ASP A CA 1
ATOM 1549 C C . ASP A 1 208 ? -26.278 14.176 22.610 1.00 76.06 208 ASP A C 1
ATOM 1551 O O . ASP A 1 208 ? -26.301 15.411 22.639 1.00 76.06 208 ASP A O 1
ATOM 1555 N N . HIS A 1 209 ? -25.169 13.479 22.888 1.00 78.50 209 HIS A N 1
ATOM 1556 C CA . HIS A 1 209 ? -23.897 14.008 23.376 1.00 78.50 209 HIS A CA 1
ATOM 1557 C C . HIS A 1 209 ? -23.969 14.628 24.782 1.00 78.50 209 HIS A C 1
ATOM 1559 O O . HIS A 1 209 ? -23.199 15.553 25.084 1.00 78.50 209 HIS A O 1
ATOM 1565 N N . ASP A 1 210 ? -24.859 14.147 25.652 1.00 76.62 210 ASP A N 1
ATOM 1566 C CA . ASP A 1 210 ? -24.978 14.628 27.032 1.00 76.62 210 ASP A CA 1
ATOM 1567 C C . ASP A 1 210 ? -23.964 13.986 28.009 1.00 76.62 210 ASP A C 1
ATOM 1569 O O . ASP A 1 210 ? -23.773 14.464 29.137 1.00 76.62 210 ASP A O 1
ATOM 1573 N N . GLY A 1 211 ? -23.236 12.959 27.551 1.00 78.19 211 GLY A N 1
ATOM 1574 C CA . GLY A 1 211 ? -22.234 12.222 28.318 1.00 78.19 211 GLY A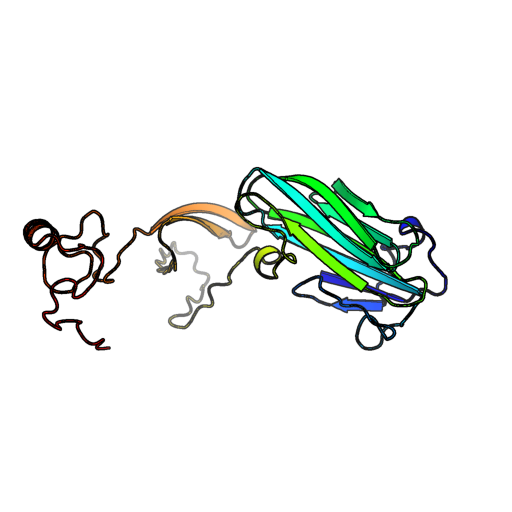 CA 1
ATOM 1575 C C . GLY A 1 211 ? -22.761 10.962 29.011 1.00 78.19 211 GLY A C 1
ATOM 1576 O O . GLY A 1 211 ? -21.992 10.309 29.735 1.00 78.19 211 GLY A O 1
ATOM 1577 N N . ILE A 1 212 ? -24.027 10.601 28.803 1.00 74.81 212 ILE A N 1
ATOM 1578 C CA . ILE A 1 212 ? -24.639 9.352 29.242 1.00 74.81 212 ILE A CA 1
ATOM 1579 C C . ILE A 1 212 ? -24.724 8.404 28.033 1.00 74.81 212 ILE A C 1
ATOM 1581 O O . ILE A 1 212 ? -25.280 8.733 26.998 1.00 74.81 212 ILE A O 1
ATOM 1585 N N . PRO A 1 213 ? -24.163 7.186 28.111 1.00 77.38 213 PRO A N 1
ATOM 1586 C CA . PRO A 1 213 ? -24.263 6.240 27.003 1.00 77.38 213 PRO A CA 1
ATOM 1587 C C . PRO A 1 213 ? -25.711 5.836 26.688 1.00 77.38 213 PRO A C 1
ATOM 1589 O O . PRO A 1 213 ? -26.430 5.497 27.623 1.00 77.38 213 PRO A O 1
ATOM 1592 N N . ASP A 1 214 ? -26.073 5.641 25.411 1.00 76.56 214 ASP A N 1
ATOM 1593 C CA . ASP A 1 214 ? -27.429 5.265 24.934 1.00 76.56 214 ASP A CA 1
ATOM 1594 C C . ASP A 1 214 ? -28.107 4.114 25.710 1.00 76.56 214 ASP A C 1
ATOM 1596 O O . ASP A 1 214 ? -29.323 3.937 25.698 1.00 76.56 214 ASP A O 1
ATOM 1600 N N . ARG A 1 215 ? -27.318 3.205 26.288 1.00 77.94 215 ARG A N 1
ATOM 1601 C CA . ARG A 1 215 ? -27.832 2.057 27.060 1.00 77.94 215 ARG A CA 1
ATOM 1602 C C . ARG A 1 215 ? -28.281 2.418 28.475 1.00 77.94 215 ARG A C 1
ATOM 1604 O O . ARG A 1 215 ? -29.069 1.677 29.057 1.00 77.94 215 ARG A O 1
ATOM 1611 N N . ASP A 1 216 ? -27.711 3.483 29.016 1.00 80.31 216 ASP A N 1
ATOM 1612 C CA . ASP A 1 216 ? -27.876 3.972 30.380 1.00 80.31 216 ASP A CA 1
ATOM 1613 C C . ASP A 1 216 ? -28.622 5.322 30.389 1.00 80.31 216 ASP A C 1
ATOM 1615 O O . ASP A 1 216 ? -28.974 5.819 31.459 1.00 80.31 216 ASP A O 1
ATOM 1619 N N . ASP A 1 217 ? -28.882 5.876 29.203 1.00 82.19 217 ASP A N 1
ATOM 1620 C CA . ASP A 1 217 ? -29.545 7.148 28.970 1.00 82.19 217 ASP A CA 1
ATOM 1621 C C . ASP A 1 217 ? -31.081 7.016 29.030 1.00 82.19 217 ASP A C 1
ATOM 1623 O O . ASP A 1 217 ? -31.666 6.221 28.284 1.00 82.19 217 ASP A O 1
ATOM 1627 N N . PRO A 1 218 ? -31.761 7.741 29.940 1.00 85.81 218 PRO A N 1
ATOM 1628 C CA . PRO A 1 218 ? -33.217 7.798 30.005 1.00 85.81 218 PRO A CA 1
ATOM 1629 C C . PRO A 1 218 ? -33.906 8.499 28.822 1.00 85.81 218 PRO A C 1
ATOM 1631 O O . PRO A 1 218 ? -35.114 8.292 28.683 1.00 85.81 218 PRO A O 1
ATOM 1634 N N . ASP A 1 219 ? -33.195 9.311 28.038 1.00 83.88 219 ASP A N 1
ATOM 1635 C CA . ASP A 1 219 ? -33.687 10.179 26.953 1.00 83.88 219 ASP A CA 1
ATOM 1636 C C . ASP A 1 219 ? -32.654 10.189 25.808 1.00 83.88 219 ASP A C 1
ATOM 1638 O O . ASP A 1 219 ? -31.929 11.156 25.617 1.00 83.88 219 ASP A O 1
ATOM 1642 N N . ILE A 1 220 ? -32.564 9.070 25.072 1.00 83.88 220 ILE A N 1
ATOM 1643 C CA . ILE A 1 220 ? -31.426 8.773 24.172 1.00 83.88 220 ILE A CA 1
ATOM 1644 C C . ILE A 1 220 ? -31.252 9.821 23.065 1.00 83.88 220 ILE A C 1
ATOM 1646 O O . ILE A 1 220 ? -30.167 9.950 22.504 1.00 83.88 220 ILE A O 1
ATOM 1650 N N . ASP A 1 221 ? -32.314 10.523 22.674 1.00 79.75 221 ASP A N 1
ATOM 1651 C CA . ASP A 1 221 ? -32.262 11.511 21.598 1.00 79.75 221 ASP A CA 1
ATOM 1652 C C . ASP A 1 221 ? -32.302 12.970 22.062 1.00 79.75 221 ASP A C 1
ATOM 1654 O O . ASP A 1 221 ? -32.183 13.880 21.228 1.00 79.75 221 ASP A O 1
ATOM 1658 N N . GLY A 1 222 ? -32.390 13.181 23.378 1.00 84.44 222 GLY A N 1
ATOM 1659 C CA . GLY A 1 222 ? -32.313 14.480 24.029 1.00 84.44 222 GLY A CA 1
ATOM 1660 C C . GLY A 1 222 ? -33.442 15.435 23.640 1.00 84.44 222 GLY A C 1
ATOM 1661 O O . GLY A 1 222 ? -33.297 16.660 23.800 1.00 84.44 222 GLY A O 1
ATOM 1662 N N . ASP A 1 223 ? -34.554 14.924 23.100 1.00 81.75 223 ASP A N 1
ATOM 1663 C CA . ASP A 1 223 ? -35.688 15.739 22.663 1.00 81.75 223 ASP A CA 1
ATOM 1664 C C . ASP A 1 223 ? -36.621 16.149 23.820 1.00 81.75 223 ASP A C 1
ATOM 1666 O O . ASP A 1 223 ? -37.455 17.055 23.679 1.00 81.75 223 ASP A O 1
ATOM 1670 N N . GLY A 1 224 ? -36.385 15.586 25.011 1.00 83.25 224 GLY A N 1
ATOM 1671 C CA . GLY A 1 224 ? -37.091 15.893 26.248 1.00 83.25 224 GLY A CA 1
ATOM 1672 C C . GLY A 1 224 ? -38.208 14.907 26.589 1.00 83.25 224 GLY A C 1
ATOM 1673 O O . GLY A 1 224 ? -38.886 15.105 27.610 1.00 83.25 224 GLY A O 1
ATOM 1674 N N . LEU A 1 225 ? -38.416 13.867 25.778 1.00 80.31 225 LEU A N 1
ATOM 1675 C CA . LEU A 1 225 ? -39.237 12.711 26.116 1.00 80.31 225 LEU A CA 1
ATOM 1676 C C . LEU A 1 225 ? -38.356 11.529 26.508 1.00 80.31 225 LEU A C 1
ATOM 1678 O O . LEU A 1 225 ? -37.551 11.038 25.742 1.00 80.31 225 LEU A O 1
ATOM 1682 N N . SER A 1 226 ? -38.580 10.979 27.703 1.00 85.94 226 SER A N 1
ATOM 1683 C CA . SER A 1 226 ? -37.858 9.760 28.080 1.00 85.94 226 SER A CA 1
ATOM 1684 C C . SER A 1 226 ? -38.245 8.572 27.193 1.00 85.94 226 SER A C 1
ATOM 1686 O O . SER A 1 226 ? -39.418 8.409 26.837 1.00 85.94 226 SER A O 1
ATOM 1688 N N . ASN A 1 227 ? -37.319 7.627 27.026 1.00 83.06 227 ASN A N 1
ATOM 1689 C CA . ASN A 1 227 ? -37.526 6.373 26.291 1.00 83.06 227 ASN A CA 1
ATOM 1690 C C . ASN A 1 227 ? -38.801 5.622 26.732 1.00 83.06 227 ASN A C 1
ATOM 1692 O O . ASN A 1 227 ? -39.438 4.900 25.963 1.00 83.06 227 ASN A O 1
ATOM 1696 N N . VAL A 1 228 ? -39.172 5.748 28.014 1.00 85.12 228 VAL A N 1
ATOM 1697 C CA . VAL A 1 228 ? -40.374 5.124 28.588 1.00 85.12 228 VAL A CA 1
ATOM 1698 C C . VAL A 1 228 ? -41.648 5.834 28.133 1.00 85.12 228 VAL A C 1
ATOM 1700 O O . VAL A 1 228 ? -42.653 5.169 27.883 1.00 85.12 228 VAL A O 1
ATOM 1703 N N . GLN A 1 229 ? -41.631 7.164 28.042 1.00 82.00 229 GLN A N 1
ATOM 1704 C CA . GLN A 1 229 ? -42.763 7.944 27.537 1.00 82.00 229 GLN A CA 1
ATOM 1705 C C . GLN A 1 229 ? -42.971 7.682 26.049 1.00 82.00 229 GLN A C 1
ATOM 1707 O O . GLN A 1 229 ? -44.100 7.460 25.619 1.00 82.00 229 GLN A O 1
ATOM 1712 N N . GLU A 1 230 ? -41.894 7.599 25.282 1.00 81.00 230 GLU A N 1
ATOM 1713 C CA . GLU A 1 230 ? -41.962 7.287 23.859 1.00 81.00 230 GLU A CA 1
ATOM 1714 C C . GLU A 1 230 ? -42.472 5.872 23.589 1.00 81.00 230 GLU A C 1
ATOM 1716 O O . GLU A 1 230 ? -43.367 5.669 22.765 1.00 81.00 230 GLU A O 1
ATOM 1721 N N . ALA A 1 231 ? -42.031 4.892 24.383 1.00 83.38 231 ALA A N 1
ATOM 1722 C CA . ALA A 1 231 ? -42.585 3.543 24.335 1.00 83.38 231 ALA A CA 1
ATOM 1723 C C . ALA A 1 231 ? -44.097 3.511 24.641 1.00 83.38 231 ALA A C 1
ATOM 1725 O O . ALA A 1 231 ? -44.823 2.681 24.089 1.00 83.38 231 ALA A O 1
ATOM 1726 N N . GLN A 1 232 ? -44.592 4.408 25.503 1.00 83.88 232 GLN A N 1
ATOM 1727 C CA . GLN A 1 232 ? -46.026 4.545 25.795 1.00 83.88 232 GLN A CA 1
ATOM 1728 C C . GLN A 1 232 ? -46.798 5.236 24.663 1.00 83.88 232 GLN A C 1
ATOM 1730 O O . GLN A 1 232 ? -47.970 4.920 24.452 1.00 83.88 232 GLN A O 1
ATOM 1735 N N . LEU A 1 233 ? -46.155 6.155 23.941 1.00 80.50 233 LEU A N 1
ATOM 1736 C CA . LEU A 1 233 ? -46.722 6.865 22.791 1.00 80.50 233 LEU A CA 1
ATOM 1737 C C . LEU A 1 233 ? -46.598 6.073 21.477 1.00 80.50 233 LEU A C 1
ATOM 1739 O O . LEU A 1 233 ? -47.269 6.402 20.499 1.00 80.50 233 LEU A O 1
ATOM 1743 N N . GLY A 1 234 ? -45.793 5.007 21.460 1.00 81.38 234 GLY A N 1
ATOM 1744 C CA . GLY A 1 234 ? -45.494 4.225 20.261 1.00 81.38 234 GLY A CA 1
ATOM 1745 C C . GLY A 1 234 ? -44.549 4.945 19.296 1.00 81.38 234 GLY A C 1
ATOM 1746 O O . GLY A 1 234 ? -44.588 4.665 18.096 1.00 81.38 234 GLY A O 1
ATOM 1747 N N . THR A 1 235 ? -43.748 5.882 19.806 1.00 79.31 235 THR A N 1
ATOM 1748 C CA . THR A 1 235 ? -42.725 6.627 19.064 1.00 79.31 235 THR A CA 1
ATOM 1749 C C . THR A 1 235 ? -41.358 5.937 19.167 1.00 79.31 235 THR A C 1
ATOM 1751 O O . THR A 1 235 ? -41.221 4.921 19.853 1.00 79.31 235 THR A O 1
ATOM 1754 N N . ASP A 1 236 ? -40.378 6.403 18.389 1.00 78.81 236 ASP A N 1
ATOM 1755 C CA . ASP A 1 236 ? -39.056 5.779 18.273 1.00 78.81 236 ASP A CA 1
ATOM 1756 C C . ASP A 1 236 ? -38.044 6.514 19.163 1.00 78.81 236 ASP A C 1
ATOM 1758 O O . ASP A 1 236 ? -37.664 7.621 18.788 1.00 78.81 236 ASP A O 1
ATOM 1762 N N . PRO A 1 237 ? -37.541 5.883 20.245 1.00 82.38 237 PRO A N 1
ATOM 1763 C CA . PRO A 1 237 ? -36.677 6.515 21.242 1.00 82.38 237 PRO A CA 1
ATOM 1764 C C . PRO A 1 237 ? -35.237 6.735 20.791 1.00 82.38 237 PRO A C 1
ATOM 1766 O O . PRO A 1 237 ? -34.298 6.723 21.576 1.00 82.38 237 PRO A O 1
ATOM 1769 N N . ARG A 1 238 ? -35.025 6.792 19.482 1.00 82.81 238 ARG A N 1
ATOM 1770 C CA . ARG A 1 238 ? -33.749 7.131 18.857 1.00 82.81 238 ARG A CA 1
ATOM 1771 C C . ARG A 1 238 ? -33.917 8.191 17.782 1.00 82.81 238 ARG A C 1
ATOM 1773 O O . ARG A 1 238 ? -33.046 8.351 16.922 1.00 82.81 238 ARG A O 1
ATOM 1780 N N . LYS A 1 239 ? -35.076 8.838 17.736 1.00 80.56 239 LYS A N 1
ATOM 1781 C CA . LYS A 1 239 ? -35.444 9.692 16.628 1.00 80.56 239 LYS A CA 1
ATOM 1782 C C . LYS A 1 239 ? -36.117 10.955 17.164 1.00 80.56 239 LYS A C 1
ATOM 1784 O O . LYS A 1 239 ? -37.324 10.920 17.421 1.00 80.56 239 LYS A O 1
ATOM 1789 N N . PRO A 1 240 ? -35.389 12.085 17.126 1.00 73.00 240 PRO A N 1
ATOM 1790 C CA . PRO A 1 240 ? -35.902 13.344 17.636 1.00 73.00 240 PRO A CA 1
ATOM 1791 C C . PRO A 1 240 ? -37.239 13.733 16.997 1.00 73.00 240 PRO A C 1
ATOM 1793 O O . PRO A 1 240 ? -37.398 13.622 15.770 1.00 73.00 240 PRO A O 1
ATOM 1796 N N . ASP A 1 241 ? -38.162 14.256 17.809 1.00 67.38 241 ASP A N 1
ATOM 1797 C CA . ASP A 1 241 ? -39.445 14.841 17.388 1.00 67.38 241 ASP A CA 1
ATOM 1798 C C . ASP A 1 241 ? -40.358 13.833 16.660 1.00 67.38 241 ASP A C 1
ATOM 1800 O O . ASP A 1 241 ? -41.060 14.160 15.694 1.00 67.38 241 ASP A O 1
ATOM 1804 N N . THR A 1 242 ? -40.361 12.569 17.103 1.00 61.47 242 THR A N 1
ATOM 1805 C CA . THR A 1 242 ? -41.257 11.542 16.538 1.00 61.47 242 THR A CA 1
ATOM 1806 C C . THR A 1 242 ? -42.735 11.806 16.874 1.00 61.47 242 THR A C 1
ATOM 1808 O O . THR A 1 242 ? -43.623 11.322 16.164 1.00 61.47 242 THR A O 1
ATOM 1811 N N . ASP A 1 243 ? -43.018 12.633 17.885 1.00 58.56 243 ASP A N 1
ATOM 1812 C CA . ASP A 1 243 ? -44.365 13.057 18.282 1.00 58.56 243 ASP A CA 1
ATOM 1813 C C . ASP A 1 243 ? -44.842 14.384 17.635 1.00 58.56 243 ASP A C 1
ATOM 1815 O O . ASP A 1 243 ? -46.032 14.712 17.701 1.00 58.56 243 ASP A O 1
ATOM 1819 N N . GLY A 1 244 ? -43.953 15.119 16.951 1.00 59.03 244 GLY A N 1
ATOM 1820 C CA . GLY A 1 244 ? -44.261 16.360 16.231 1.00 59.03 244 GLY A CA 1
ATOM 1821 C C . GLY A 1 244 ? -44.428 17.606 17.113 1.00 59.03 244 GLY A C 1
ATOM 1822 O O . GLY A 1 244 ? -45.049 18.586 16.675 1.00 59.03 244 GLY A O 1
ATOM 1823 N N . SER A 1 245 ? -43.909 17.582 18.343 1.00 62.34 245 SER A N 1
ATOM 1824 C CA . SER A 1 245 ? -43.941 18.682 19.313 1.00 62.34 245 SER A CA 1
ATOM 1825 C C . SER A 1 245 ? -42.992 19.856 18.996 1.00 62.34 245 SER A C 1
ATOM 1827 O O . SER A 1 245 ? -43.137 20.930 19.592 1.00 62.34 245 SER A O 1
ATOM 1829 N N . ARG A 1 246 ? -42.101 19.730 17.995 1.00 57.19 246 ARG A N 1
ATOM 1830 C CA . ARG A 1 246 ? -41.145 20.760 17.521 1.00 57.19 246 ARG A CA 1
ATOM 1831 C C . ARG A 1 246 ? -40.109 21.212 18.559 1.00 57.19 246 ARG A C 1
ATOM 1833 O O . ARG A 1 246 ? -39.630 22.348 18.478 1.00 57.19 246 ARG A O 1
ATOM 1840 N N . MET A 1 247 ? -39.728 20.362 19.509 1.00 53.94 247 MET A N 1
ATOM 1841 C CA . MET A 1 247 ? -38.655 20.670 20.467 1.00 53.94 247 MET A CA 1
ATOM 1842 C C . MET A 1 247 ? -37.304 20.069 20.058 1.00 53.94 247 MET A C 1
ATOM 1844 O O . MET A 1 247 ? -36.561 19.581 20.892 1.00 53.94 247 MET A O 1
ATOM 1848 N N . ALA A 1 248 ? -36.911 20.195 18.787 1.00 43.59 248 ALA A N 1
ATOM 1849 C CA . ALA A 1 248 ? -35.498 20.055 18.441 1.00 43.59 248 ALA A CA 1
ATOM 1850 C C . ALA A 1 248 ? -34.739 21.225 19.089 1.00 43.59 248 ALA A C 1
ATOM 1852 O O . ALA A 1 248 ? -34.836 22.366 18.618 1.00 43.59 248 ALA A O 1
ATOM 1853 N N . LYS A 1 249 ? -34.032 20.984 20.202 1.00 47.22 249 LYS A N 1
ATOM 1854 C CA . LYS A 1 249 ? -33.150 21.993 20.797 1.00 47.22 249 LYS A CA 1
ATOM 1855 C C . LYS A 1 249 ? -32.164 22.449 19.727 1.00 47.22 249 LYS A C 1
ATOM 1857 O O . LYS A 1 249 ? -31.314 21.707 19.252 1.00 47.22 249 LYS A O 1
ATOM 1862 N N . THR A 1 250 ? -32.312 23.708 19.340 1.00 39.16 250 THR A N 1
ATOM 1863 C CA . THR A 1 250 ? -31.337 24.441 18.549 1.00 39.16 250 THR A CA 1
ATOM 1864 C C . THR A 1 250 ? -30.007 24.459 19.290 1.00 39.16 250 THR A C 1
ATOM 1866 O O . THR A 1 250 ? -29.948 24.955 20.416 1.00 39.16 250 THR A O 1
ATOM 1869 N N . ASP A 1 251 ? -28.974 23.962 18.619 1.00 38.50 251 ASP A N 1
ATOM 1870 C CA . ASP A 1 251 ? -27.559 24.086 18.958 1.00 38.50 251 ASP A CA 1
ATOM 1871 C C . ASP A 1 251 ? -27.235 25.454 19.587 1.00 38.50 251 ASP A C 1
ATOM 1873 O O . ASP A 1 251 ? -27.485 26.509 18.987 1.00 38.50 251 ASP A O 1
ATOM 1877 N N . SER A 1 252 ? -26.652 25.461 20.789 1.00 36.38 252 SER A N 1
ATOM 1878 C CA . SER A 1 252 ? -26.074 26.677 21.359 1.00 36.38 252 SER A CA 1
ATOM 1879 C C . SER A 1 252 ? -24.750 26.420 22.085 1.00 36.38 252 SER A C 1
ATOM 1881 O O . SER A 1 252 ? -24.749 26.148 23.283 1.00 36.38 252 SER A O 1
ATOM 1883 N N . ARG A 1 253 ? -23.681 26.718 21.327 1.00 35.50 253 ARG A N 1
ATOM 1884 C CA . ARG A 1 253 ? -22.281 27.053 21.671 1.00 35.50 253 ARG A CA 1
ATOM 1885 C C . ARG A 1 253 ? -21.263 25.935 21.839 1.00 35.50 253 ARG A C 1
ATOM 1887 O O . ARG A 1 253 ? -21.333 25.204 22.840 1.00 35.50 253 ARG A O 1
#

Radius of gyration: 26.4 Å; Cα contacts (8 Å, |Δi|>4): 487; chains: 1; bounding box: 67×42×67 Å

pLDDT: mean 79.05, std 20.37, range [33.81, 98.81]

Foldseek 3Di:
DKFKAAAPAQDQFLVVDDPVDHGPDDDDDLFFWQAKDCAASDVPHGSARMKMKDKFKFFDQAWDKKKKKKFWQAAKWKDKLNHTAWGRGGHDGTDMTMGMDTDHGTIIIIMMMGHGRHDIITIFMWMDTPPDDIDGRGSVRRDRDDPPDDDDDDDPDDDDDPDPDPDDDDDDDDDPDFDKDKDWDWDADPVGDIDIDIDIDGHADQQCPPPAHCVRDQQRNPLPDGPVNCVVVVFDSNDHCSVVPPSPPDDDD

Secondary structure (DSSP, 8-state):
-EEEEE-SS--SBGGGS-TTSPPSEEE--SS-EEEEESS-SSTT--SSSEEEEEEEEEEESSSEEEEEEEEEES-EEEEETTEEEEEE-B--SSEEEEEEEEE-SEEEEEEEEEEE-SS-EEEEEEEEETTEEEEE--GGGS-S-------SS--------SS------------SSSEEEEEEEEEE-TTS-EEEEEEEEEEPP-SS-SSS-TTT-SSTT-SS--HHHHHHHT--TTSTTTT----------

Solvent-accessible surface area (backbone atoms only — not comparable to full-atom values): 14997 Å² total; per-residue (Å²): 74,32,33,31,34,78,49,98,56,72,56,60,36,56,84,71,58,69,86,84,55,85,58,74,44,76,52,78,66,66,55,54,71,43,68,79,35,75,47,51,82,45,96,91,46,58,46,42,15,31,36,39,40,38,43,51,36,39,50,38,94,52,64,41,62,32,37,41,35,43,34,25,17,25,14,33,36,33,28,50,71,83,41,82,42,25,87,39,36,47,60,46,73,75,46,73,48,60,25,68,50,80,43,65,53,41,83,34,47,32,39,37,41,38,36,31,39,70,64,56,34,30,40,35,41,28,35,29,40,80,96,46,72,78,38,64,52,48,43,71,35,53,40,96,64,84,80,80,73,86,74,88,88,80,86,82,78,87,71,94,60,99,58,94,72,88,79,87,80,89,85,90,82,84,75,95,59,62,44,80,47,79,44,79,47,74,49,69,51,100,83,68,55,70,48,79,45,82,44,80,44,76,44,64,55,46,77,55,69,84,83,49,38,49,91,78,35,62,38,30,41,61,47,81,59,38,42,69,56,25,59,72,73,72,41,55,58,76,42,68,57,66,86,67,79,74,50,72,78,73,87,82,135

Sequence (253 aa):
GAEFYNLNFGPSVLADVDFTAAPTLTTNVAVINFPRTSGSFWPGGQSDRFAARFTGTVFAPSDGRYTFFSASDDGALVYIDGQLVVNDGENHGTGEASGTILLSAGAHPFETRFFENGGDAVLVVSWTGPGFAKQIIPAAAFSPWQVLRWREAGSAVLVRTNDLATLSATLELSLRLAGTSQVQVVAFDADTLSSTQLVTIVALPDMDHDGIPDRDDPDIDGDGLSNVQEAQLGTDPRKPDTDGSRMAKTDSR

Nearest PDB structures (foldseek):
  6qdi-assembly1_A  TM=8.577E-01  e=6.698E-11  Acetivibrio clariflavus
  6qe7-assembly2_B  TM=8.975E-01  e=6.015E-10  Acetivibrio thermocellus
  6qe7-assembly3_C  TM=8.605E-01  e=7.092E-10  Acetivibrio thermocellus
  6qe7-assembly1_A  TM=7.131E-01  e=7.914E-10  Acetivibrio thermocellus
  6t0q-assembly1_A  TM=6.853E-01  e=1.058E-02  Pleurotus ostreatus

Mean predicted aligned error: 15.84 Å